Protein AF-A0A258BCR0-F1 (afdb_monomer)

Foldseek 3Di:
DDDPPPPDDPLQAAKAALVQWPDPVVSVVQQVPFDQDQHPPPRDGHRIDGLLVVLVVLVVCCVVWKDWWDDDDPPDDTPADFQLVVQCVVGVHDSVSSVSSLVSVCVVFDDPVCVVVVHDTPSPRRIGMDTDDDPCVVVVVLVVVLVVCCVPHDVPDDVSNVVNVCVVCPCLQVDADPVRHRPDADADCPGPHNDDDDDDDDPDPVSVVVD

Sequence (211 aa):
MKDYFDDVPDLKEKHLCHRCIGDEFYKAKVRKSGKGADCDYCGKHLRCFELSAVAGDVAGVFDEHYYRTRDPDYYGDRPGDDVVYAIADCGGFPDEAASDIQKSLEEYHVDMEMAQMGEECEFDADSYYAQKGVDLRNWEEQWLELRNSLKTRSRFFNSQAVKVLEDMLKDLESLPTHDGRDLIRSAGPETDFPHLYRARTFQSIPALKAA

pLDDT: mean 82.61, std 13.27, range [34.69, 97.44]

Secondary structure (DSSP, 8-state):
---SSSSS--GGG-EEETTT---HHHHHHHHHHPEEEE-TTT--EEEEEEHHHHHHHHHHHHHHHEEEPPPPPTTSPPSSEEHHHHHHHHHT--HHHHHHHHHHHHHHH--HHHHHTT---TT-TT-EEEE-----HHHHHHHHHHHHHHHHS-TT--HHHHHHHHHHTTTGGGPBPTTS-BS----STTSS----------SSHHHHHT-

Radius of gyration: 25.96 Å; Cα contacts (8 Å, |Δi|>4): 259; chains: 1; bounding box: 55×60×72 Å

Structure (mmCIF, N/CA/C/O backbone):
data_AF-A0A258BCR0-F1
#
_entry.id   AF-A0A258BCR0-F1
#
loop_
_atom_site.group_PDB
_atom_site.id
_atom_site.type_symbol
_atom_site.label_atom_id
_atom_site.label_alt_id
_atom_site.label_comp_id
_atom_site.label_asym_id
_atom_site.label_entity_id
_atom_site.label_seq_id
_atom_site.pdbx_PDB_ins_code
_atom_site.Cartn_x
_atom_site.Cartn_y
_atom_site.Cartn_z
_atom_site.occupancy
_atom_site.B_iso_or_equiv
_atom_site.auth_seq_id
_atom_site.auth_comp_id
_atom_site.auth_asym_id
_atom_site.auth_atom_id
_atom_site.pdbx_PDB_model_num
ATOM 1 N N . MET A 1 1 ? -22.726 20.246 27.461 1.00 41.66 1 MET A N 1
ATOM 2 C CA . MET A 1 1 ? -22.487 19.662 26.131 1.00 41.66 1 MET A CA 1
ATOM 3 C C . MET A 1 1 ? -21.967 18.268 26.416 1.00 41.66 1 MET A C 1
ATOM 5 O O . MET A 1 1 ? -20.789 18.102 26.675 1.00 41.66 1 MET A O 1
ATOM 9 N N . LYS A 1 2 ? -22.923 17.374 26.676 1.00 34.69 2 LYS A N 1
ATOM 10 C CA . LYS A 1 2 ? -22.725 16.037 27.237 1.00 34.69 2 LYS A CA 1
ATOM 11 C C . LYS A 1 2 ? -22.406 15.074 26.096 1.00 34.69 2 LYS A C 1
ATOM 13 O O . LYS A 1 2 ? -23.119 15.115 25.098 1.00 34.69 2 LYS A O 1
ATOM 18 N N . ASP A 1 3 ? -21.385 14.255 26.309 1.00 38.22 3 ASP A N 1
ATOM 19 C CA . ASP A 1 3 ? -21.365 12.834 25.952 1.00 38.22 3 ASP A CA 1
ATOM 20 C C . ASP A 1 3 ? -21.709 12.512 24.485 1.00 38.22 3 ASP A C 1
ATOM 22 O O . ASP A 1 3 ? -22.667 11.800 24.212 1.00 38.22 3 ASP A O 1
ATOM 26 N N . TYR A 1 4 ? -20.935 13.053 23.535 1.00 42.50 4 TYR A N 1
ATOM 27 C CA . TYR A 1 4 ? -21.009 12.682 22.106 1.00 42.50 4 TYR A CA 1
ATOM 28 C C . TYR A 1 4 ? -19.787 11.888 21.606 1.00 42.50 4 TYR A C 1
ATOM 30 O O . TYR A 1 4 ? -19.729 11.550 20.429 1.00 42.50 4 TYR A O 1
ATOM 38 N N . PHE A 1 5 ? -18.820 11.589 22.482 1.00 41.25 5 PHE A N 1
ATOM 39 C CA . PHE A 1 5 ? -17.577 10.883 22.130 1.00 41.25 5 PHE A CA 1
ATOM 40 C C . PHE A 1 5 ? -17.451 9.479 22.751 1.00 41.25 5 PHE A C 1
ATOM 42 O O . PHE A 1 5 ? -16.478 8.795 22.465 1.00 41.25 5 PHE A O 1
ATOM 49 N N . ASP A 1 6 ? -18.433 9.024 23.539 1.00 39.50 6 ASP A N 1
ATOM 50 C CA . ASP A 1 6 ? -18.391 7.717 24.230 1.00 39.50 6 ASP A CA 1
ATOM 51 C C . ASP A 1 6 ? -19.020 6.552 23.430 1.00 39.50 6 ASP A C 1
ATOM 53 O O . ASP A 1 6 ? -18.935 5.407 23.864 1.00 39.50 6 ASP A O 1
ATOM 57 N N . ASP A 1 7 ? -19.628 6.807 22.262 1.00 41.81 7 ASP A N 1
ATOM 58 C CA . ASP A 1 7 ? -20.316 5.781 21.447 1.00 41.81 7 ASP A CA 1
ATOM 59 C C . ASP A 1 7 ? -19.548 5.368 20.174 1.00 41.81 7 ASP A C 1
ATOM 61 O O . ASP A 1 7 ? -20.068 4.619 19.342 1.00 41.81 7 ASP A O 1
ATOM 65 N N . VAL A 1 8 ? -18.305 5.829 19.992 1.00 49.25 8 VAL A N 1
ATOM 66 C CA . VAL A 1 8 ? -17.451 5.310 18.917 1.00 49.25 8 VAL A CA 1
ATOM 67 C C . VAL A 1 8 ? -16.757 4.063 19.467 1.00 49.25 8 VAL A C 1
ATOM 69 O O . VAL A 1 8 ? -15.963 4.207 20.396 1.00 49.25 8 VAL A O 1
ATOM 72 N N . PRO A 1 9 ? -17.040 2.843 18.960 1.00 54.03 9 PRO A N 1
ATOM 73 C CA . PRO A 1 9 ? -16.244 1.680 19.337 1.00 54.03 9 PRO A CA 1
ATOM 74 C C . PRO A 1 9 ? -14.780 2.025 19.091 1.00 54.03 9 PRO A C 1
ATOM 76 O O . PRO A 1 9 ? -14.462 2.512 18.002 1.00 54.03 9 PRO A O 1
ATOM 79 N N . ASP A 1 10 ? -13.932 1.816 20.103 1.00 74.25 10 ASP A N 1
ATOM 80 C CA . ASP A 1 10 ? -12.504 2.092 19.995 1.00 74.25 10 ASP A CA 1
ATOM 81 C C . ASP A 1 10 ? -12.007 1.408 18.722 1.00 74.25 10 ASP A C 1
ATOM 83 O O . ASP A 1 10 ? -12.047 0.181 18.597 1.00 74.25 10 ASP A O 1
ATOM 87 N N . LEU A 1 11 ? -11.618 2.207 17.726 1.00 80.88 11 LEU A N 1
ATOM 88 C CA . LEU A 1 11 ? -11.206 1.698 16.420 1.00 80.88 11 LEU A CA 1
ATOM 89 C C . LEU A 1 11 ? -10.041 0.709 16.577 1.00 80.88 11 LEU A C 1
ATOM 91 O O . LEU A 1 11 ? -9.864 -0.174 15.740 1.00 80.88 11 LEU A O 1
ATOM 95 N N . LYS A 1 12 ? -9.304 0.800 17.692 1.00 75.19 12 LYS A N 1
ATOM 96 C CA . LYS A 1 12 ? -8.216 -0.102 18.084 1.00 75.19 12 LYS A CA 1
ATOM 97 C C . LYS A 1 12 ? -8.690 -1.529 18.372 1.00 75.19 12 LYS A C 1
ATOM 99 O O . LYS A 1 12 ? -7.894 -2.452 18.222 1.00 75.19 12 LYS A O 1
ATOM 104 N N . GLU A 1 13 ? -9.959 -1.730 18.729 1.00 86.69 13 GLU A N 1
ATOM 105 C CA . GLU A 1 13 ? -10.547 -3.051 18.994 1.00 86.69 13 GLU A CA 1
ATOM 106 C C . GLU A 1 13 ? -11.201 -3.688 17.760 1.00 86.69 13 GLU A C 1
ATOM 108 O O . GLU A 1 13 ? -11.539 -4.874 17.788 1.00 86.69 13 GLU A O 1
ATOM 113 N N . LYS A 1 14 ? -11.370 -2.937 16.663 1.00 94.12 14 LYS A N 1
ATOM 114 C CA . LYS A 1 14 ? -11.941 -3.476 15.423 1.00 94.12 14 LYS A CA 1
ATOM 115 C C . LYS A 1 14 ? -10.977 -4.443 14.740 1.00 94.12 14 LYS A C 1
ATOM 117 O O . LYS A 1 14 ? -9.758 -4.302 14.801 1.00 94.12 14 LYS A O 1
ATOM 122 N N . HIS A 1 15 ? -11.535 -5.405 14.020 1.00 96.25 15 HIS A N 1
ATOM 123 C CA . HIS A 1 15 ? -10.832 -6.474 13.333 1.00 96.25 15 HIS A CA 1
ATOM 124 C C . HIS A 1 15 ? -11.220 -6.537 11.853 1.00 96.25 15 HIS A C 1
ATOM 126 O O . HIS A 1 15 ? -12.395 -6.605 11.480 1.00 96.25 15 HIS A O 1
ATOM 132 N N . LEU A 1 16 ? -10.207 -6.613 10.987 1.00 96.56 16 LEU A N 1
ATOM 133 C CA . LEU A 1 16 ? -10.367 -6.760 9.542 1.00 96.56 16 LEU A CA 1
ATOM 134 C C . LEU A 1 16 ? -9.866 -8.131 9.080 1.00 96.56 16 LEU A C 1
ATOM 136 O O . LEU A 1 16 ? -8.714 -8.507 9.312 1.00 96.56 16 LEU A O 1
ATOM 140 N N . CYS A 1 17 ? -10.730 -8.894 8.408 1.00 97.44 17 CYS A N 1
ATOM 141 C CA . CYS A 1 17 ? -10.376 -10.224 7.920 1.00 97.44 17 CYS A CA 1
ATOM 142 C C . CYS A 1 17 ? -9.709 -10.218 6.547 1.00 97.44 17 CYS A C 1
ATOM 144 O O . CYS A 1 17 ? -9.974 -9.371 5.695 1.00 97.44 17 CYS A O 1
ATOM 146 N N . HIS A 1 18 ? -8.978 -11.295 6.262 1.00 95.81 18 HIS A N 1
ATOM 147 C CA . HIS A 1 18 ? -8.357 -11.522 4.955 1.00 95.81 18 HIS A CA 1
ATOM 148 C C . HIS A 1 18 ? -9.340 -11.545 3.763 1.00 95.81 18 HIS A C 1
ATOM 150 O O . HIS A 1 18 ? -8.910 -11.532 2.615 1.00 95.81 18 HIS A O 1
ATOM 156 N N . ARG A 1 19 ? -10.653 -11.711 3.980 1.00 95.75 19 ARG A N 1
ATOM 157 C CA . ARG A 1 19 ? -11.642 -11.769 2.887 1.00 95.75 19 ARG A CA 1
ATOM 158 C C . ARG A 1 19 ? -12.115 -10.383 2.457 1.00 95.75 19 ARG A C 1
ATOM 160 O O . ARG A 1 19 ? -12.495 -10.237 1.302 1.00 95.75 19 ARG A O 1
ATOM 167 N N . CYS A 1 20 ? -12.112 -9.420 3.373 1.00 96.38 20 CYS A N 1
ATOM 168 C CA . CYS A 1 20 ? -12.450 -8.033 3.072 1.00 96.38 20 CYS A CA 1
ATOM 169 C C . CYS A 1 20 ? -11.311 -7.304 2.355 1.00 96.38 20 CYS A C 1
ATOM 171 O O . CYS A 1 20 ? -11.547 -6.262 1.776 1.00 96.38 20 CYS A O 1
ATOM 173 N N . ILE A 1 21 ? -10.101 -7.857 2.390 1.00 95.94 21 ILE A N 1
ATOM 174 C CA . ILE A 1 21 ? -8.910 -7.289 1.763 1.00 95.94 21 ILE A CA 1
ATOM 175 C C . ILE A 1 21 ? -8.851 -7.742 0.302 1.00 95.94 21 ILE A C 1
ATOM 177 O O . ILE A 1 21 ? -8.945 -8.942 0.020 1.00 95.94 21 ILE A O 1
ATOM 181 N N . GLY A 1 22 ? -8.698 -6.798 -0.621 1.00 93.94 22 GLY A N 1
ATOM 182 C CA . GLY A 1 22 ? -8.544 -7.054 -2.049 1.00 93.94 22 GLY A CA 1
ATOM 183 C C . GLY A 1 22 ? -7.129 -7.493 -2.406 1.00 93.94 22 GLY A C 1
ATOM 184 O O . GLY A 1 22 ? -6.987 -8.485 -3.123 1.00 93.94 22 GLY A O 1
ATOM 185 N N . ASP A 1 23 ? -6.113 -6.834 -1.840 1.00 93.81 23 ASP A N 1
ATOM 186 C CA . ASP A 1 23 ? -4.704 -7.121 -2.121 1.00 93.81 23 ASP A CA 1
ATOM 187 C C . ASP A 1 23 ? -4.317 -8.562 -1.746 1.00 93.81 23 ASP A C 1
ATOM 189 O O . ASP A 1 23 ? -4.531 -9.026 -0.621 1.00 93.81 23 ASP A O 1
ATOM 193 N N . GLU A 1 24 ? -3.750 -9.299 -2.702 1.00 92.44 24 GLU A N 1
ATOM 194 C CA . GLU A 1 24 ? -3.462 -10.727 -2.541 1.00 92.44 24 GLU A CA 1
ATOM 195 C C . GLU A 1 24 ? -2.280 -10.986 -1.601 1.00 92.44 24 GLU A C 1
ATOM 197 O O . GLU A 1 24 ? -2.308 -11.956 -0.832 1.00 92.44 24 GLU A O 1
ATOM 202 N N . PHE A 1 25 ? -1.268 -10.112 -1.603 1.00 90.75 25 PHE A N 1
ATOM 203 C CA . PHE A 1 25 ? -0.112 -10.246 -0.719 1.00 90.75 25 PHE A CA 1
ATOM 204 C C . PHE A 1 25 ? -0.515 -10.019 0.740 1.00 90.75 25 PHE A C 1
ATOM 206 O O . PHE A 1 25 ? -0.236 -10.844 1.619 1.00 90.75 25 PHE A O 1
ATOM 213 N N . TYR A 1 26 ? -1.254 -8.946 0.997 1.00 93.31 26 TYR A N 1
ATOM 214 C CA . TYR A 1 26 ? -1.744 -8.586 2.313 1.00 93.31 26 TYR A CA 1
ATOM 215 C C . TYR A 1 26 ? -2.763 -9.606 2.818 1.00 93.31 26 TYR A C 1
ATOM 217 O O . TYR A 1 26 ? -2.657 -10.102 3.941 1.00 93.31 26 TYR A O 1
ATOM 225 N N . LYS A 1 27 ? -3.667 -10.070 1.951 1.00 94.31 27 LYS A N 1
ATOM 226 C CA . LYS A 1 27 ? -4.557 -11.205 2.233 1.00 94.31 27 LYS A CA 1
ATOM 227 C C . LYS A 1 27 ? -3.791 -12.458 2.648 1.00 94.31 27 LYS A C 1
ATOM 229 O O . LYS A 1 27 ? -4.194 -13.128 3.605 1.00 94.31 27 LYS A O 1
ATOM 234 N N . ALA A 1 28 ? -2.693 -12.795 1.971 1.00 93.75 28 ALA A N 1
ATOM 235 C CA . ALA A 1 28 ? -1.843 -13.920 2.355 1.00 93.75 28 ALA A CA 1
ATOM 236 C C . ALA A 1 28 ? -1.154 -13.691 3.716 1.00 93.75 28 ALA A C 1
ATOM 238 O O . ALA A 1 28 ? -1.133 -14.610 4.543 1.00 93.75 28 ALA A O 1
ATOM 239 N N . LYS A 1 29 ? -0.673 -12.468 3.991 1.00 93.94 29 LYS A N 1
ATOM 240 C CA . LYS A 1 29 ? -0.107 -12.063 5.293 1.00 93.94 29 LYS A CA 1
ATOM 241 C C . LYS A 1 29 ? -1.122 -12.265 6.424 1.00 93.94 29 LYS A C 1
ATOM 243 O O . LYS A 1 29 ? -0.810 -12.955 7.397 1.00 93.94 29 LYS A O 1
ATOM 248 N N . VAL A 1 30 ? -2.354 -11.770 6.266 1.00 94.94 30 VAL A N 1
ATOM 249 C CA . VAL A 1 30 ? -3.427 -11.933 7.267 1.00 94.94 30 VAL A CA 1
ATOM 250 C C . VAL A 1 30 ? -3.813 -13.404 7.438 1.00 94.94 30 VAL A C 1
ATOM 252 O O . VAL A 1 30 ? -3.991 -13.870 8.560 1.00 94.94 30 VAL A O 1
ATOM 255 N N . ARG A 1 31 ? -3.888 -14.192 6.357 1.00 94.31 31 ARG A N 1
ATOM 256 C CA . ARG A 1 31 ? -4.161 -15.640 6.460 1.00 94.31 31 ARG A CA 1
ATOM 257 C C . ARG A 1 31 ? -3.105 -16.385 7.272 1.00 94.31 31 ARG A C 1
ATOM 259 O O . ARG A 1 31 ? -3.457 -17.285 8.033 1.00 94.31 31 ARG A O 1
ATOM 266 N N . LYS A 1 32 ? -1.830 -16.038 7.082 1.00 94.44 32 LYS A N 1
ATOM 267 C CA . LYS A 1 32 ? -0.694 -16.720 7.711 1.00 94.44 32 LYS A CA 1
ATOM 268 C C . LYS A 1 32 ? -0.512 -16.321 9.174 1.00 94.44 32 LYS A C 1
ATOM 270 O O . LYS A 1 32 ? -0.301 -17.195 10.010 1.00 94.44 32 LYS A O 1
ATOM 275 N N . SER A 1 33 ? -0.590 -15.025 9.469 1.00 93.81 33 SER A N 1
ATOM 276 C CA . SER A 1 33 ? -0.195 -14.467 10.769 1.00 93.81 33 SER A CA 1
ATOM 277 C C . SER A 1 33 ? -1.362 -13.906 11.587 1.00 93.81 33 SER A C 1
ATOM 279 O O . SER A 1 33 ? -1.172 -13.558 12.749 1.00 93.81 33 SER A O 1
ATOM 281 N N . GLY A 1 34 ? -2.562 -13.809 11.008 1.00 93.31 34 GLY A N 1
ATOM 282 C CA . GLY A 1 34 ? -3.751 -13.281 11.677 1.00 93.31 34 GLY A CA 1
ATOM 283 C C . GLY A 1 34 ? -4.240 -14.154 12.826 1.00 93.31 34 GLY A C 1
ATOM 284 O O . GLY A 1 34 ? -4.034 -15.374 12.855 1.00 93.31 34 GLY A O 1
ATOM 285 N N . LYS A 1 35 ? -4.945 -13.539 13.772 1.00 95.00 35 LYS A N 1
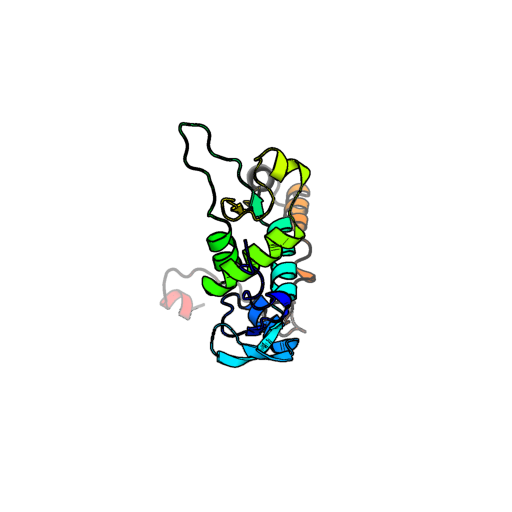ATOM 286 C CA . LYS A 1 35 ? -5.629 -14.244 14.866 1.00 95.00 35 LYS A CA 1
ATOM 287 C C . LYS A 1 35 ? -7.057 -14.588 14.430 1.00 95.00 35 LYS A C 1
ATOM 289 O O . LYS A 1 35 ? -7.599 -13.949 13.535 1.00 95.00 35 LYS A O 1
ATOM 294 N N . GLY A 1 36 ? -7.637 -15.644 14.997 1.00 96.00 36 GLY A N 1
ATOM 295 C CA . GLY A 1 36 ? -9.053 -15.952 14.775 1.00 96.00 36 GLY A CA 1
ATOM 296 C C . GLY A 1 36 ? -9.916 -14.958 15.546 1.00 96.00 36 GLY A C 1
ATOM 297 O O . GLY A 1 36 ? -9.787 -14.900 16.767 1.00 96.00 36 GLY A O 1
ATOM 298 N N . ALA A 1 37 ? -10.731 -14.176 14.844 1.00 95.56 37 ALA A N 1
ATOM 299 C CA . ALA A 1 37 ? -11.627 -13.185 15.430 1.00 95.56 37 ALA A CA 1
ATOM 300 C C . ALA A 1 37 ? -12.846 -12.966 14.525 1.00 95.56 37 ALA A C 1
ATOM 302 O O . ALA A 1 37 ? -12.840 -13.346 13.348 1.00 95.56 37 ALA A O 1
ATOM 303 N N . ASP A 1 38 ? -13.883 -12.341 15.074 1.00 96.31 38 ASP A N 1
ATOM 304 C CA . ASP A 1 38 ? -15.022 -11.877 14.289 1.00 96.31 38 ASP A CA 1
ATOM 305 C C . ASP A 1 38 ? -14.638 -10.593 13.554 1.00 96.31 38 ASP A C 1
ATOM 307 O O . ASP A 1 38 ? -14.089 -9.668 14.136 1.00 96.31 38 ASP A O 1
ATOM 311 N N . CYS A 1 39 ? -14.859 -10.567 12.242 1.00 96.81 39 CYS A N 1
ATOM 312 C CA . CYS A 1 39 ? -14.592 -9.393 11.421 1.00 96.81 39 CYS A CA 1
ATOM 313 C C . CYS A 1 39 ? -15.723 -8.375 11.564 1.00 96.81 39 CYS A C 1
ATOM 315 O O . CYS A 1 39 ? -16.848 -8.681 11.164 1.00 96.81 39 CYS A O 1
ATOM 317 N N . ASP A 1 40 ? -15.410 -7.150 11.973 1.00 96.38 40 ASP A N 1
ATOM 318 C CA . ASP A 1 40 ? -16.410 -6.090 12.172 1.00 96.38 40 ASP A CA 1
ATOM 319 C C . ASP A 1 40 ? -17.098 -5.648 10.871 1.00 96.38 40 ASP A C 1
ATOM 321 O O . ASP A 1 40 ? -18.247 -5.228 10.884 1.00 96.38 40 ASP A O 1
ATOM 325 N N . TYR A 1 41 ? -16.441 -5.836 9.723 1.00 95.50 41 TYR A N 1
ATOM 326 C CA . TYR A 1 41 ? -16.951 -5.384 8.419 1.00 95.50 41 TYR A CA 1
ATOM 327 C C . TYR A 1 41 ? -17.772 -6.423 7.645 1.00 95.50 41 TYR A C 1
ATOM 329 O O . TYR A 1 41 ? -18.590 -6.076 6.802 1.00 95.50 41 TYR A O 1
ATOM 337 N N . CYS A 1 42 ? -17.548 -7.724 7.867 1.00 95.75 42 CYS A N 1
ATOM 338 C CA . CYS A 1 42 ? -18.310 -8.771 7.164 1.00 95.75 42 CYS A CA 1
ATOM 339 C C . CYS A 1 42 ? -19.031 -9.755 8.086 1.00 95.75 42 CYS A C 1
ATOM 341 O O . CYS A 1 42 ? -19.692 -10.671 7.587 1.00 95.75 42 CYS A O 1
ATOM 343 N N . GLY A 1 43 ? -18.873 -9.601 9.404 1.00 94.38 43 GLY A N 1
ATOM 344 C CA . GLY A 1 43 ? -19.514 -10.412 10.439 1.00 94.38 43 GLY A CA 1
ATOM 345 C C . GLY A 1 43 ? -19.064 -11.873 10.491 1.00 94.38 43 GLY A C 1
ATOM 346 O O . GLY A 1 43 ? -19.750 -12.703 11.079 1.00 94.38 43 GLY A O 1
ATOM 347 N N . LYS A 1 44 ? -17.960 -12.240 9.828 1.00 95.75 44 LYS A N 1
ATOM 348 C CA . LYS A 1 44 ? -17.482 -13.632 9.759 1.00 95.75 44 LYS A CA 1
ATOM 349 C C . LYS A 1 44 ? -16.308 -13.861 10.696 1.00 95.75 44 LYS A C 1
ATOM 351 O O . LYS A 1 44 ? -15.377 -13.061 10.709 1.00 95.75 44 LYS A O 1
ATOM 356 N N . HIS A 1 45 ? -16.306 -15.020 11.352 1.00 96.00 45 HIS A N 1
ATOM 357 C CA . HIS A 1 45 ? -15.175 -15.498 12.139 1.00 96.00 45 HIS A CA 1
ATOM 358 C C . HIS A 1 45 ? -14.069 -16.043 11.226 1.00 96.00 45 HIS A C 1
ATOM 360 O O . HIS A 1 45 ? -14.206 -17.121 10.638 1.00 96.00 45 HIS A O 1
ATOM 366 N N . LEU A 1 46 ? -12.987 -15.286 11.057 1.00 96.25 46 LEU A N 1
ATOM 367 C CA . LEU A 1 46 ? -11.899 -15.582 10.120 1.00 96.25 46 LEU A CA 1
ATOM 368 C C . LEU A 1 46 ? -10.543 -15.183 10.718 1.00 96.25 46 LEU A C 1
ATOM 370 O O . LEU A 1 46 ? -10.447 -14.731 11.855 1.00 96.25 46 LEU A O 1
ATOM 374 N N . ARG A 1 47 ? -9.465 -15.379 9.947 1.00 97.12 47 ARG A N 1
ATOM 375 C CA . ARG A 1 47 ? -8.164 -14.783 10.273 1.00 97.12 47 ARG A CA 1
ATOM 376 C C . ARG A 1 47 ? -8.239 -13.278 10.034 1.00 97.12 47 ARG A C 1
ATOM 378 O O . ARG A 1 47 ? -8.486 -12.859 8.897 1.00 97.12 47 ARG A O 1
ATOM 385 N N . CYS A 1 48 ? -8.013 -12.520 11.098 1.00 96.94 48 CYS A N 1
ATOM 386 C CA . CYS A 1 48 ? -8.093 -11.070 11.129 1.00 96.94 48 CYS A CA 1
ATOM 387 C C . CYS A 1 48 ? -6.826 -10.457 11.726 1.00 96.94 48 CYS A C 1
ATOM 389 O O . CYS A 1 48 ? -6.101 -11.100 12.497 1.00 96.94 48 CYS A O 1
ATOM 391 N N . PHE A 1 49 ? -6.601 -9.197 11.380 1.00 96.50 49 PHE A N 1
ATOM 392 C CA . PHE A 1 49 ? -5.742 -8.290 12.130 1.00 96.50 49 PHE A CA 1
ATOM 393 C C . PHE A 1 49 ? -6.586 -7.237 12.838 1.00 96.50 49 PHE A C 1
ATOM 395 O O . PHE A 1 49 ? -7.696 -6.934 12.400 1.00 96.50 49 PHE A O 1
ATOM 402 N N . GLU A 1 50 ? -6.041 -6.718 13.934 1.00 94.69 50 GLU A N 1
ATOM 403 C CA . GLU A 1 50 ? -6.534 -5.515 14.605 1.00 94.69 50 GLU A CA 1
ATOM 404 C C . GLU A 1 50 ? -6.414 -4.334 13.629 1.00 94.69 50 GLU A C 1
ATOM 406 O O . GLU A 1 50 ? -5.432 -4.234 12.886 1.00 94.69 50 GLU A O 1
ATOM 411 N N . LEU A 1 51 ? -7.414 -3.457 13.598 1.00 94.12 51 LEU A N 1
ATOM 412 C CA . LEU A 1 51 ? -7.491 -2.372 12.623 1.00 94.12 51 LEU A CA 1
ATOM 413 C C . LEU A 1 51 ? -6.329 -1.389 12.775 1.00 94.12 51 LEU A C 1
ATOM 415 O O . LEU A 1 51 ? -5.804 -0.916 11.776 1.00 94.12 51 LEU A O 1
ATOM 419 N N . SER A 1 52 ? -5.871 -1.155 14.004 1.00 91.00 52 SER A N 1
ATOM 420 C CA . SER A 1 52 ? -4.684 -0.345 14.305 1.00 91.00 52 SER A CA 1
ATOM 421 C C . SER A 1 52 ? -3.411 -0.897 13.651 1.00 91.00 52 SER A C 1
ATOM 423 O O . SER A 1 52 ? -2.589 -0.138 13.143 1.00 91.00 52 SER A O 1
ATOM 425 N N . ALA A 1 53 ? -3.256 -2.224 13.599 1.00 92.44 53 ALA A N 1
ATOM 426 C CA . ALA A 1 53 ? -2.139 -2.862 12.908 1.00 92.44 53 ALA A CA 1
ATOM 427 C C . ALA A 1 53 ? -2.260 -2.714 11.384 1.00 92.44 53 ALA A C 1
ATOM 429 O O . ALA A 1 53 ? -1.255 -2.503 10.708 1.00 92.44 53 ALA A O 1
ATOM 430 N N . VAL A 1 54 ? -3.486 -2.785 10.849 1.00 95.06 54 VAL A N 1
ATOM 431 C CA . VAL A 1 54 ? -3.747 -2.507 9.429 1.00 95.06 54 VAL A CA 1
ATOM 432 C C . VAL A 1 54 ? -3.432 -1.052 9.096 1.00 95.06 54 VAL A C 1
ATOM 434 O O . VAL A 1 54 ? -2.746 -0.802 8.113 1.00 95.06 54 VAL A O 1
ATOM 437 N N . ALA A 1 55 ? -3.861 -0.107 9.933 1.00 94.12 55 ALA A N 1
ATOM 438 C CA . ALA A 1 55 ? -3.546 1.307 9.783 1.00 94.12 55 ALA A CA 1
ATOM 439 C C . ALA A 1 55 ? -2.029 1.538 9.775 1.00 94.12 55 ALA A C 1
ATOM 441 O O . ALA A 1 55 ? -1.521 2.175 8.862 1.00 94.12 55 ALA A O 1
ATOM 442 N N . GLY A 1 56 ? -1.283 0.933 10.704 1.00 92.88 56 GLY A N 1
ATOM 443 C CA . GLY A 1 56 ? 0.181 1.014 10.706 1.00 92.88 56 GLY A CA 1
ATOM 444 C C . GLY A 1 56 ? 0.836 0.461 9.431 1.00 92.88 56 GLY A C 1
ATOM 445 O O . GLY A 1 56 ? 1.772 1.066 8.911 1.00 92.88 56 GLY A O 1
ATOM 446 N N . ASP A 1 57 ? 0.333 -0.655 8.892 1.00 94.44 57 ASP A N 1
ATOM 447 C CA . ASP A 1 57 ? 0.804 -1.192 7.608 1.00 94.44 57 ASP A CA 1
ATOM 448 C C . ASP A 1 57 ? 0.483 -0.228 6.442 1.00 94.44 57 ASP A C 1
ATOM 450 O O . ASP A 1 57 ? 1.335 -0.000 5.583 1.00 94.44 57 ASP A O 1
ATOM 454 N N . VAL A 1 58 ? -0.716 0.370 6.424 1.00 95.44 58 VAL A N 1
ATOM 455 C CA . VAL A 1 58 ? -1.136 1.364 5.416 1.00 95.44 58 VAL A CA 1
ATOM 456 C C . VAL A 1 58 ? -0.283 2.629 5.495 1.00 95.44 58 VAL A C 1
ATOM 458 O O . VAL A 1 58 ? 0.167 3.104 4.456 1.00 95.44 58 VAL A O 1
ATOM 461 N N . ALA A 1 59 ? 0.012 3.136 6.695 1.00 94.00 59 ALA A N 1
ATOM 462 C CA . ALA A 1 59 ? 0.892 4.289 6.885 1.00 94.00 59 ALA A CA 1
ATOM 463 C C . ALA A 1 59 ? 2.263 4.068 6.233 1.00 94.00 59 ALA A C 1
ATOM 465 O O . ALA A 1 59 ? 2.756 4.944 5.527 1.00 94.00 59 ALA A O 1
ATOM 466 N N . GLY A 1 60 ? 2.847 2.875 6.404 1.00 92.38 60 GLY A N 1
ATOM 467 C CA . GLY A 1 60 ? 4.117 2.519 5.767 1.00 92.38 60 GLY A CA 1
ATOM 468 C C . GLY A 1 60 ? 4.038 2.517 4.237 1.00 92.38 60 GLY A C 1
ATOM 469 O O . GLY A 1 60 ? 4.931 3.034 3.570 1.00 92.38 60 GLY A O 1
ATOM 470 N N . VAL A 1 61 ? 2.944 1.998 3.671 1.00 93.81 61 VAL A N 1
ATOM 471 C CA . VAL A 1 61 ? 2.716 2.032 2.216 1.00 93.81 61 VAL A CA 1
ATOM 472 C C . VAL A 1 61 ? 2.548 3.468 1.714 1.00 93.81 61 VAL A C 1
ATOM 474 O O . VAL A 1 61 ? 3.070 3.810 0.653 1.00 93.81 61 VAL A O 1
ATOM 477 N N . PHE A 1 62 ? 1.850 4.318 2.466 1.00 94.12 62 PHE A N 1
ATOM 478 C CA . PHE A 1 62 ? 1.660 5.725 2.120 1.00 94.12 62 PHE A CA 1
ATOM 479 C C . PHE A 1 62 ? 2.972 6.511 2.169 1.00 94.12 62 PHE A C 1
ATOM 481 O O . PHE A 1 62 ? 3.267 7.240 1.222 1.00 94.12 62 PHE A O 1
ATOM 488 N N . ASP A 1 63 ? 3.792 6.305 3.200 1.00 91.38 63 ASP A N 1
ATOM 489 C CA . ASP A 1 63 ? 5.116 6.924 3.308 1.00 91.38 63 ASP A CA 1
ATOM 490 C C . ASP A 1 63 ? 6.017 6.540 2.126 1.00 91.38 63 ASP A C 1
ATOM 492 O O . ASP A 1 63 ? 6.668 7.394 1.522 1.00 91.38 63 ASP A O 1
ATOM 496 N N . GLU A 1 64 ? 6.001 5.273 1.705 1.00 89.69 64 GLU A N 1
ATOM 497 C CA . GLU A 1 64 ? 6.856 4.805 0.612 1.00 89.69 64 GLU A CA 1
ATOM 498 C C . GLU A 1 64 ? 6.326 5.215 -0.771 1.00 89.69 64 GLU A C 1
ATOM 500 O O . GLU A 1 64 ? 7.084 5.737 -1.597 1.00 89.69 64 GLU A O 1
ATOM 505 N N . HIS A 1 65 ? 5.024 5.047 -1.016 1.00 90.69 65 HIS A N 1
ATOM 506 C CA . HIS A 1 65 ? 4.440 5.052 -2.361 1.00 90.69 65 HIS A CA 1
ATOM 507 C C . HIS A 1 65 ? 3.459 6.182 -2.649 1.00 90.69 65 HIS A C 1
ATOM 509 O O . HIS A 1 65 ? 3.063 6.330 -3.802 1.00 90.69 65 HIS A O 1
ATOM 515 N N . TYR A 1 66 ? 3.089 7.001 -1.670 1.00 92.56 66 TYR A N 1
ATOM 516 C CA . TYR A 1 66 ? 2.168 8.116 -1.869 1.00 92.56 66 TYR A CA 1
ATOM 517 C C . TYR A 1 66 ? 2.801 9.436 -1.437 1.00 92.56 66 TYR A C 1
ATOM 519 O O . TYR A 1 66 ? 3.834 9.488 -0.768 1.00 92.56 66 TYR A O 1
ATOM 527 N N . TYR A 1 67 ? 2.207 10.531 -1.892 1.00 90.31 67 TYR A N 1
ATOM 528 C CA . TYR A 1 67 ? 2.477 11.861 -1.370 1.00 90.31 67 TYR A CA 1
ATOM 529 C C . TYR A 1 67 ? 1.164 12.628 -1.258 1.00 90.31 67 TYR A C 1
ATOM 531 O O . TYR A 1 67 ? 0.293 12.525 -2.127 1.00 90.31 67 TYR A O 1
ATOM 539 N N . ARG A 1 68 ? 1.033 13.409 -0.184 1.00 91.00 68 ARG A N 1
ATOM 540 C CA . ARG A 1 68 ? -0.104 14.307 -0.006 1.00 91.00 68 ARG A CA 1
ATOM 541 C C . ARG A 1 68 ? -0.017 15.426 -1.035 1.00 91.00 68 ARG A C 1
ATOM 543 O O . ARG A 1 68 ? 1.021 16.085 -1.160 1.00 91.00 68 ARG A O 1
ATOM 550 N N . THR A 1 69 ? -1.085 15.638 -1.791 1.00 87.44 69 THR A N 1
ATOM 551 C CA . THR A 1 69 ? -1.144 16.738 -2.752 1.00 87.44 69 THR A CA 1
ATOM 552 C C . THR A 1 69 ? -1.542 18.014 -2.035 1.00 87.44 69 THR A C 1
ATOM 554 O O . THR A 1 69 ? -2.254 17.982 -1.038 1.00 87.44 69 THR A O 1
ATOM 557 N N . ARG A 1 70 ? -1.035 19.156 -2.495 1.00 79.88 70 ARG A N 1
ATOM 558 C CA . ARG A 1 70 ? -1.435 20.448 -1.938 1.00 79.88 70 ARG A CA 1
ATOM 559 C C . ARG A 1 70 ? -2.836 20.791 -2.426 1.00 79.88 70 ARG A C 1
ATOM 561 O O . ARG A 1 70 ? -3.184 20.430 -3.552 1.00 79.88 70 ARG A O 1
ATOM 568 N N . ASP A 1 71 ? -3.574 21.535 -1.612 1.00 68.88 71 ASP A N 1
ATOM 569 C CA . ASP A 1 71 ? -4.821 22.154 -2.034 1.00 68.88 71 ASP A CA 1
ATOM 570 C C . ASP A 1 71 ? -4.678 22.863 -3.389 1.00 68.88 71 ASP A C 1
ATOM 572 O O . ASP A 1 71 ? -3.647 23.501 -3.654 1.00 68.88 71 ASP A O 1
ATOM 576 N N . PRO A 1 72 ? -5.683 22.728 -4.269 1.00 63.84 72 PRO A N 1
ATOM 577 C CA . PRO A 1 72 ? -5.617 23.297 -5.592 1.00 63.84 72 PRO A CA 1
ATOM 578 C C . PRO A 1 72 ? -5.587 24.817 -5.482 1.00 63.84 72 PRO A C 1
ATOM 580 O O . PRO A 1 72 ? -6.345 25.434 -4.731 1.00 63.84 72 PRO A O 1
ATOM 583 N N . ASP A 1 73 ? -4.744 25.445 -6.297 1.00 60.34 73 ASP A N 1
ATOM 584 C CA . ASP A 1 73 ? -4.898 26.869 -6.560 1.00 60.34 73 ASP A CA 1
ATOM 585 C C . ASP A 1 73 ? -6.296 27.118 -7.165 1.00 60.34 73 ASP A C 1
ATOM 587 O O . ASP A 1 73 ? -6.880 26.227 -7.782 1.00 60.34 73 ASP A O 1
ATOM 591 N N . TYR A 1 74 ? -6.807 28.349 -7.043 1.00 57.94 74 TYR A N 1
ATOM 592 C CA . TYR A 1 74 ? -8.177 28.808 -7.376 1.00 57.94 74 TYR A CA 1
ATOM 593 C C . TYR A 1 74 ? -8.757 28.410 -8.764 1.00 57.94 74 TYR A C 1
ATOM 595 O O . TYR A 1 74 ? -9.897 28.756 -9.069 1.00 57.94 74 TYR A O 1
ATOM 603 N N . TYR A 1 75 ? -7.986 27.742 -9.626 1.00 56.72 75 TYR A N 1
ATOM 604 C CA . TYR A 1 75 ? -8.308 27.393 -11.011 1.00 56.72 75 TYR A CA 1
ATOM 605 C C . TYR A 1 75 ? -7.971 25.939 -11.412 1.00 56.72 75 TYR A C 1
ATOM 607 O O . TYR A 1 75 ? -8.011 25.643 -12.608 1.00 56.72 75 TYR A O 1
ATOM 615 N N . GLY A 1 76 ? -7.604 25.046 -10.484 1.00 63.22 76 GLY A N 1
ATOM 616 C CA . GLY A 1 76 ? -7.140 23.688 -10.816 1.00 63.22 76 GLY A CA 1
ATOM 617 C C . GLY A 1 76 ? -7.916 22.555 -10.145 1.00 63.22 76 GLY A C 1
ATOM 618 O O . GLY A 1 76 ? -8.456 22.729 -9.058 1.00 63.22 76 GLY A O 1
ATOM 619 N N . ASP A 1 77 ? -7.916 21.380 -10.780 1.00 70.56 77 ASP A N 1
ATOM 620 C CA . ASP A 1 77 ? -8.276 20.122 -10.120 1.00 70.56 77 ASP A CA 1
ATOM 621 C C . ASP A 1 77 ? -7.119 19.689 -9.207 1.00 70.56 77 ASP A C 1
ATOM 623 O O . ASP A 1 77 ? -5.953 19.700 -9.625 1.00 70.56 77 ASP A O 1
ATOM 627 N N . ARG A 1 78 ? -7.429 19.316 -7.959 1.00 81.94 78 ARG A N 1
ATOM 628 C CA . ARG A 1 78 ? -6.448 18.743 -7.029 1.00 81.94 78 ARG A CA 1
ATOM 629 C C . ARG A 1 78 ? -6.058 17.355 -7.554 1.00 81.94 78 ARG A C 1
ATOM 631 O O . ARG A 1 78 ? -6.944 16.526 -7.737 1.00 81.94 78 ARG A O 1
ATOM 638 N N . PRO A 1 79 ? -4.775 17.085 -7.852 1.00 83.06 79 PRO A N 1
ATOM 639 C CA . PRO A 1 79 ? -4.363 15.759 -8.289 1.00 83.06 79 PRO A CA 1
ATOM 640 C C . PRO A 1 79 ? -4.474 14.748 -7.144 1.00 83.06 79 PRO A C 1
ATOM 642 O O . PRO A 1 79 ? -4.303 15.104 -5.975 1.00 83.06 79 PRO A O 1
ATOM 645 N N . GLY A 1 80 ? -4.667 13.481 -7.506 1.00 88.12 80 GLY A N 1
ATOM 646 C CA . GLY A 1 80 ? -4.850 12.390 -6.555 1.00 88.12 80 GLY A CA 1
ATOM 647 C C . GLY A 1 80 ? -6.316 12.141 -6.221 1.00 88.12 80 GLY A C 1
ATOM 648 O O . GLY A 1 80 ? -7.209 12.777 -6.778 1.00 88.12 80 GLY A O 1
ATOM 649 N N . ASP A 1 81 ? -6.519 11.210 -5.305 1.00 92.19 81 ASP A N 1
ATOM 650 C CA . ASP A 1 81 ? -7.826 10.833 -4.783 1.00 92.19 81 ASP A CA 1
ATOM 651 C C . ASP A 1 81 ? -7.929 11.298 -3.332 1.00 92.19 81 ASP A C 1
ATOM 653 O O . ASP A 1 81 ? -6.905 11.515 -2.670 1.00 92.19 81 ASP A O 1
ATOM 657 N N . ASP A 1 82 ? -9.149 11.466 -2.827 1.00 93.50 82 ASP A N 1
ATOM 658 C CA . ASP A 1 82 ? -9.321 11.722 -1.402 1.00 93.50 82 ASP A CA 1
ATOM 659 C C . ASP A 1 82 ? -8.756 10.551 -0.585 1.00 93.50 82 ASP A C 1
ATOM 661 O O . ASP A 1 82 ? -8.669 9.405 -1.044 1.00 93.50 82 ASP A O 1
ATOM 665 N N . VAL A 1 83 ? -8.339 10.849 0.641 1.00 94.88 83 VAL A N 1
ATOM 666 C CA . VAL A 1 83 ? -7.608 9.909 1.490 1.00 94.88 83 VAL A CA 1
ATOM 667 C C . VAL A 1 83 ? -8.354 8.591 1.716 1.00 94.88 83 VAL A C 1
ATOM 669 O O . VAL A 1 83 ? -7.718 7.537 1.762 1.00 94.88 83 VAL A O 1
ATOM 672 N N . VAL A 1 84 ? -9.689 8.604 1.806 1.00 96.56 84 VAL A N 1
ATOM 673 C CA . VAL A 1 84 ? -10.472 7.384 2.043 1.00 96.56 84 VAL A CA 1
ATOM 674 C C . VAL A 1 84 ? -10.449 6.500 0.804 1.00 96.56 84 VAL A C 1
ATOM 676 O O . VAL A 1 84 ? -10.199 5.299 0.927 1.00 96.56 84 VAL A O 1
ATOM 679 N N . TYR A 1 85 ? -10.644 7.075 -0.384 1.00 95.50 85 TYR A N 1
ATOM 680 C CA . TYR A 1 85 ? -10.540 6.322 -1.635 1.00 95.50 85 TYR A CA 1
ATOM 681 C C . TYR A 1 85 ? -9.113 5.830 -1.889 1.00 95.50 85 TYR A C 1
ATOM 683 O O . TYR A 1 85 ? -8.937 4.667 -2.254 1.00 95.50 85 TYR A O 1
ATOM 691 N N . ALA A 1 86 ? -8.094 6.649 -1.618 1.00 95.56 86 ALA A N 1
ATOM 692 C CA . ALA A 1 86 ? -6.697 6.236 -1.739 1.00 95.56 86 ALA A CA 1
ATOM 693 C C . ALA A 1 86 ? -6.372 5.044 -0.817 1.00 95.56 86 ALA A C 1
ATOM 695 O O . ALA A 1 86 ? -5.710 4.090 -1.233 1.00 95.56 86 ALA A O 1
ATOM 696 N N . ILE A 1 87 ? -6.868 5.051 0.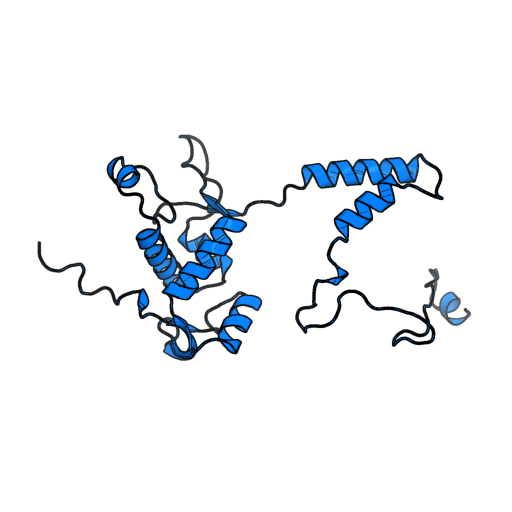428 1.00 96.62 87 ILE A N 1
ATOM 697 C CA . ILE A 1 87 ? -6.705 3.932 1.370 1.00 96.62 87 ILE A CA 1
ATOM 698 C C . ILE A 1 87 ? -7.476 2.700 0.886 1.00 96.62 87 ILE A C 1
ATOM 700 O O . ILE A 1 87 ? -6.940 1.588 0.928 1.00 96.62 87 ILE A O 1
ATOM 704 N N . ALA A 1 88 ? -8.716 2.879 0.423 1.00 96.44 88 ALA A N 1
ATOM 705 C CA . ALA A 1 88 ? -9.543 1.790 -0.084 1.00 96.44 88 ALA A CA 1
ATOM 706 C C . ALA A 1 88 ? -8.869 1.085 -1.267 1.00 96.44 88 ALA A C 1
ATOM 708 O O . ALA A 1 88 ? -8.760 -0.142 -1.247 1.00 96.44 88 ALA A O 1
ATOM 709 N N . ASP A 1 89 ? -8.360 1.838 -2.245 1.00 94.56 89 ASP A N 1
ATOM 710 C CA . ASP A 1 89 ? -7.682 1.292 -3.425 1.00 94.56 89 ASP A CA 1
ATOM 711 C C . ASP A 1 89 ? -6.355 0.612 -3.057 1.00 94.56 89 ASP A C 1
ATOM 713 O O . ASP A 1 89 ? -6.080 -0.504 -3.500 1.00 94.56 89 ASP A O 1
ATOM 717 N N . CYS A 1 90 ? -5.586 1.212 -2.141 1.00 93.50 90 CYS A N 1
ATOM 718 C CA . CYS A 1 90 ? -4.293 0.695 -1.689 1.00 93.50 90 CYS A CA 1
ATOM 719 C C . CYS A 1 90 ? -4.341 -0.771 -1.219 1.00 93.50 90 CYS A C 1
ATOM 721 O O . CYS A 1 90 ? -3.418 -1.537 -1.498 1.00 93.50 90 CYS A O 1
ATOM 723 N N . GLY A 1 91 ? -5.377 -1.166 -0.474 1.00 91.56 91 GLY A N 1
ATOM 724 C CA . GLY A 1 91 ? -5.526 -2.537 0.037 1.00 91.56 91 GLY A CA 1
ATOM 725 C C . GLY A 1 91 ? -6.708 -3.312 -0.543 1.00 91.56 91 GLY A C 1
ATOM 726 O O . GLY A 1 91 ? -6.925 -4.473 -0.175 1.00 91.56 91 GLY A O 1
ATOM 727 N N . GLY A 1 92 ? -7.498 -2.684 -1.415 1.00 95.25 92 GLY A N 1
ATOM 728 C CA . GLY A 1 92 ? -8.824 -3.155 -1.808 1.00 95.25 92 GLY A CA 1
ATOM 729 C C . GLY A 1 92 ? -9.735 -3.370 -0.597 1.00 95.25 92 GLY A C 1
ATOM 730 O O . GLY A 1 92 ? -10.309 -4.450 -0.450 1.00 95.25 92 GLY A O 1
ATOM 731 N N . PHE A 1 93 ? -9.786 -2.402 0.318 1.00 96.12 93 PHE A N 1
ATOM 732 C CA . PHE A 1 93 ? -10.607 -2.473 1.528 1.00 96.12 93 PHE A CA 1
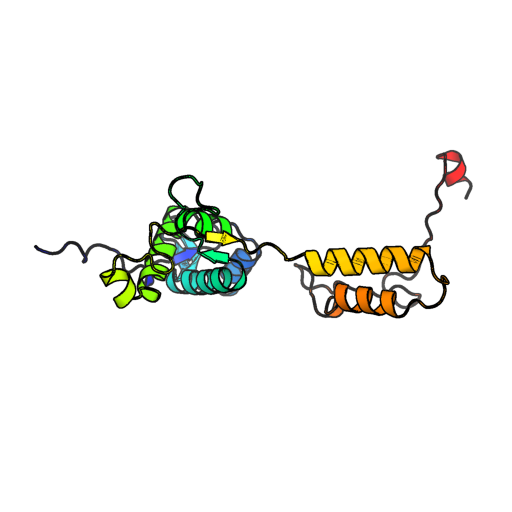ATOM 733 C C . PHE A 1 93 ? -12.054 -2.033 1.251 1.00 96.12 93 PHE A C 1
ATOM 735 O O . PHE A 1 93 ? -12.291 -1.266 0.322 1.00 96.12 93 PHE A O 1
ATOM 742 N N . PRO A 1 94 ? -13.040 -2.468 2.058 1.00 96.12 94 PRO A N 1
ATOM 743 C CA . PRO A 1 94 ? -14.374 -1.874 2.030 1.00 96.12 94 PRO A CA 1
ATOM 744 C C . PRO A 1 94 ? -14.319 -0.406 2.468 1.00 96.12 94 PRO A C 1
ATOM 746 O O . PRO A 1 94 ? -1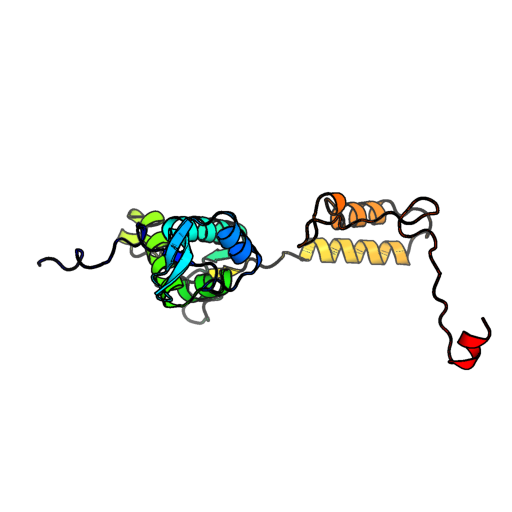3.582 -0.092 3.402 1.00 96.12 94 PRO A O 1
ATOM 749 N N . ASP A 1 95 ? -15.155 0.453 1.882 1.00 94.44 95 ASP A N 1
ATOM 750 C CA . ASP A 1 95 ? -15.201 1.897 2.175 1.00 94.44 95 ASP A CA 1
ATOM 751 C C . ASP A 1 95 ? -15.334 2.199 3.678 1.00 94.44 95 ASP A C 1
ATOM 753 O O . ASP A 1 95 ? -14.645 3.065 4.213 1.00 94.44 95 ASP A O 1
ATOM 757 N N . GLU A 1 96 ? -16.168 1.431 4.390 1.00 94.94 96 GLU A N 1
ATOM 758 C CA . GLU A 1 96 ? -16.330 1.549 5.847 1.00 94.94 96 GLU A CA 1
ATOM 759 C C . GLU A 1 96 ? -15.011 1.295 6.594 1.00 94.94 96 GLU A C 1
ATOM 761 O O . GLU A 1 96 ? -14.660 2.037 7.509 1.00 94.94 96 GLU A O 1
ATOM 766 N N . ALA A 1 97 ? -14.246 0.282 6.174 1.00 95.50 97 ALA A N 1
ATOM 767 C CA . ALA A 1 97 ? -12.948 -0.022 6.767 1.00 95.50 97 ALA A CA 1
ATOM 768 C C . ALA A 1 97 ? -11.900 1.025 6.402 1.00 95.50 97 ALA A C 1
ATOM 770 O O . ALA A 1 97 ? -11.093 1.382 7.252 1.00 95.50 97 ALA A O 1
ATOM 771 N N . ALA A 1 98 ? -11.914 1.530 5.168 1.00 96.44 98 ALA A N 1
ATOM 772 C CA . ALA A 1 98 ? -11.007 2.585 4.737 1.00 96.44 98 ALA A CA 1
ATOM 773 C C . ALA A 1 98 ? -11.231 3.882 5.532 1.00 96.44 98 ALA A C 1
ATOM 775 O O . ALA A 1 98 ? -10.264 4.485 5.989 1.00 96.44 98 ALA A O 1
ATOM 776 N N . SER A 1 99 ? -12.490 4.261 5.779 1.00 95.25 99 SER A N 1
ATOM 777 C CA . SER A 1 99 ? -12.824 5.415 6.623 1.00 95.25 99 SER A CA 1
ATOM 778 C C . SER A 1 99 ? -12.371 5.221 8.072 1.00 95.25 99 SER A C 1
ATOM 780 O O . SER A 1 99 ? -11.833 6.141 8.681 1.00 95.25 99 SER A O 1
ATOM 782 N N . ASP A 1 100 ? -12.547 4.027 8.636 1.00 95.31 100 ASP A N 1
ATOM 783 C CA . ASP A 1 100 ? -12.090 3.746 9.998 1.00 95.31 100 ASP A CA 1
ATOM 784 C C . ASP A 1 100 ? -10.551 3.685 10.101 1.00 95.31 100 ASP A C 1
ATOM 786 O O . ASP A 1 100 ? -9.983 4.124 11.100 1.00 95.31 100 ASP A O 1
ATOM 790 N N . ILE A 1 101 ? -9.862 3.197 9.062 1.00 94.81 101 ILE A N 1
ATOM 791 C CA . ILE A 1 101 ? -8.396 3.254 8.958 1.00 94.81 101 ILE A CA 1
ATOM 792 C C . ILE A 1 101 ? -7.924 4.710 8.882 1.00 94.81 101 ILE A C 1
ATOM 794 O O . ILE A 1 101 ? -7.012 5.074 9.618 1.00 94.81 101 ILE A O 1
ATOM 798 N N . GLN A 1 102 ? -8.555 5.544 8.049 1.00 95.19 102 GLN A N 1
ATOM 799 C CA . GLN A 1 102 ? -8.242 6.973 7.934 1.00 95.19 102 GLN A CA 1
ATOM 800 C C . GLN A 1 102 ? -8.350 7.674 9.289 1.00 95.19 102 GLN A C 1
ATOM 802 O O . GLN A 1 102 ? -7.382 8.291 9.718 1.00 95.19 102 GLN A O 1
ATOM 807 N N . LYS A 1 103 ? -9.467 7.508 10.008 1.00 92.88 103 LYS A N 1
ATOM 808 C CA . LYS A 1 103 ? -9.650 8.102 11.346 1.00 92.88 103 LYS A CA 1
ATOM 809 C C . LYS A 1 103 ? -8.589 7.635 12.333 1.00 92.88 103 LYS A C 1
ATOM 811 O O . LYS A 1 103 ? -8.101 8.421 13.139 1.00 92.88 103 LYS A O 1
ATOM 816 N N . SER A 1 104 ? -8.233 6.348 12.277 1.00 91.19 104 SER A N 1
ATOM 817 C CA . SER A 1 104 ? -7.155 5.821 13.109 1.00 91.19 104 SER A CA 1
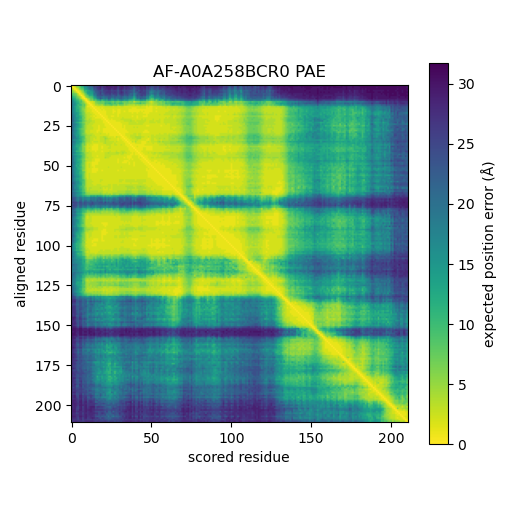ATOM 818 C C . SER A 1 104 ? -5.826 6.501 12.782 1.00 91.19 104 SER A C 1
ATOM 820 O O . SER A 1 104 ? -5.082 6.794 13.707 1.00 91.19 104 SER A O 1
ATOM 822 N N . LEU A 1 105 ? -5.514 6.738 11.505 1.00 90.75 105 LEU A N 1
ATOM 823 C CA . LEU A 1 105 ? -4.281 7.404 11.078 1.00 90.75 105 LEU A CA 1
ATOM 824 C C . LEU A 1 105 ? -4.263 8.885 11.456 1.00 90.75 105 LEU A C 1
ATOM 826 O O . LEU A 1 105 ? -3.271 9.347 12.009 1.00 90.75 105 LEU A O 1
ATOM 830 N N . GLU A 1 106 ? -5.364 9.596 11.239 1.00 89.75 106 GLU A N 1
ATOM 831 C CA . GLU A 1 106 ? -5.533 11.003 11.615 1.00 89.75 106 GLU A CA 1
ATOM 832 C C . GLU A 1 106 ? -5.271 11.216 13.118 1.00 89.75 106 GLU A C 1
ATOM 834 O O . GLU A 1 106 ? -4.518 12.112 13.494 1.00 89.75 106 GLU A O 1
ATOM 839 N N . GLU A 1 107 ? -5.776 10.329 13.991 1.00 84.00 107 GLU A N 1
ATOM 840 C CA . GLU A 1 107 ? -5.504 10.385 15.440 1.00 84.00 107 GLU A CA 1
ATOM 841 C C . GLU A 1 107 ? -3.998 10.294 15.759 1.00 84.00 107 GLU A C 1
ATOM 843 O O . GLU A 1 107 ? -3.515 10.964 16.674 1.00 84.00 107 GLU A O 1
ATOM 848 N N . TYR A 1 108 ? -3.245 9.479 15.014 1.00 79.69 108 TYR A N 1
ATOM 849 C CA . TYR A 1 108 ? -1.803 9.301 15.221 1.00 79.69 108 TYR A CA 1
ATOM 850 C C . TYR A 1 108 ? -0.945 10.393 14.568 1.00 79.69 108 TYR A C 1
ATOM 852 O O . TYR A 1 108 ? 0.183 10.606 15.016 1.00 79.69 108 TYR A O 1
ATOM 860 N N . HIS A 1 109 ? -1.457 11.061 13.533 1.00 78.94 109 HIS A N 1
ATOM 861 C CA . HIS A 1 109 ? -0.713 12.004 12.691 1.00 78.94 109 HIS A CA 1
ATOM 862 C C . HIS A 1 109 ? -1.159 13.468 12.846 1.00 78.94 109 HIS A C 1
ATOM 864 O O . HIS A 1 109 ? -0.645 14.345 12.150 1.00 78.94 109 HIS A O 1
ATOM 870 N N . VAL A 1 110 ? -2.068 13.760 13.782 1.00 75.38 110 VAL A N 1
ATOM 871 C CA . VAL A 1 110 ? -2.510 15.130 14.056 1.00 75.38 110 VAL A CA 1
ATOM 872 C C . VAL A 1 110 ? -1.343 16.016 14.512 1.00 75.38 110 VAL A C 1
ATOM 874 O O . VAL A 1 110 ? -0.736 15.811 15.567 1.00 75.38 110 VAL A O 1
ATOM 877 N N . ASP A 1 111 ? -1.059 17.060 13.736 1.00 77.69 111 ASP A N 1
ATOM 878 C CA . ASP A 1 111 ? -0.183 18.148 14.156 1.00 77.69 111 ASP A CA 1
ATOM 879 C C . ASP A 1 111 ? -1.052 19.241 14.788 1.00 77.69 111 ASP A C 1
ATOM 881 O O . ASP A 1 111 ? -1.735 20.012 14.113 1.00 77.69 111 ASP A O 1
ATOM 885 N N . MET A 1 112 ? -1.052 19.292 16.123 1.00 73.06 112 MET A N 1
ATOM 886 C CA . MET A 1 112 ? -1.870 20.247 16.875 1.00 73.06 112 MET A CA 1
ATOM 887 C C . MET A 1 112 ? -1.557 21.712 16.548 1.00 73.06 112 MET A C 1
ATOM 889 O O . MET A 1 112 ? -2.452 22.546 16.685 1.00 73.06 112 MET A O 1
ATOM 893 N N . GLU A 1 113 ? -0.326 22.050 16.155 1.00 74.00 113 GLU A N 1
ATOM 894 C CA . GLU A 1 113 ? 0.023 23.426 15.794 1.00 74.00 113 GLU A CA 1
ATOM 895 C C . GLU A 1 113 ? -0.558 23.776 14.420 1.00 74.00 113 GLU A C 1
ATOM 897 O O . GLU A 1 113 ? -1.176 24.832 14.268 1.00 74.00 113 GLU A O 1
ATOM 902 N N . MET A 1 114 ? -0.439 22.873 13.442 1.00 72.94 114 MET A N 1
ATOM 903 C CA . MET A 1 114 ? -1.027 23.061 12.110 1.00 72.94 114 MET A CA 1
ATOM 904 C C . MET A 1 114 ? -2.556 23.081 12.141 1.00 72.94 114 MET A C 1
ATOM 906 O O . MET A 1 114 ? -3.165 24.013 11.611 1.00 72.94 114 MET A O 1
ATOM 910 N N . ALA A 1 115 ? -3.176 22.149 12.866 1.00 72.94 115 ALA A N 1
ATOM 911 C CA . ALA A 1 115 ? -4.626 22.100 13.027 1.00 72.94 115 ALA A CA 1
ATOM 912 C C . ALA A 1 115 ? -5.179 23.384 13.680 1.00 72.94 115 ALA A C 1
ATOM 914 O O . ALA A 1 115 ? -6.225 23.897 13.280 1.00 72.94 115 ALA A O 1
ATOM 915 N N . GLN A 1 116 ? -4.462 23.966 14.651 1.00 77.12 116 GLN A N 1
ATOM 916 C CA . GLN A 1 116 ? -4.840 25.253 15.257 1.00 77.12 116 GLN A CA 1
ATOM 917 C C . GLN A 1 116 ? -4.718 26.437 14.293 1.00 77.12 116 GLN A C 1
ATOM 919 O O . GLN A 1 116 ? -5.453 27.418 14.434 1.00 77.12 116 GLN A O 1
ATOM 924 N N . MET A 1 117 ? -3.809 26.356 13.321 1.00 77.56 117 MET A N 1
ATOM 925 C CA . MET A 1 117 ? -3.671 27.343 12.248 1.00 77.56 117 MET A CA 1
ATOM 926 C C . MET A 1 117 ? -4.685 27.134 11.111 1.00 77.56 117 MET A C 1
ATOM 928 O O . MET A 1 117 ? -4.752 27.970 10.211 1.00 77.56 117 MET A O 1
ATOM 932 N N . GLY A 1 118 ? -5.502 26.074 11.173 1.00 74.50 118 GLY A N 1
ATOM 933 C CA . GLY A 1 118 ? -6.439 25.701 10.113 1.00 74.50 118 GLY A CA 1
ATOM 934 C C . GLY A 1 118 ? -5.745 25.155 8.866 1.00 74.50 118 GLY A C 1
ATOM 935 O O . GLY A 1 118 ? -6.324 25.206 7.785 1.00 74.50 118 GLY A O 1
ATOM 936 N N . GLU A 1 119 ? -4.504 24.690 9.012 1.00 78.12 119 GLU A N 1
ATOM 937 C CA . GLU A 1 119 ? -3.752 24.027 7.952 1.00 78.12 119 GLU A CA 1
ATOM 938 C C . GLU A 1 119 ? -4.089 22.533 7.953 1.00 78.12 119 GLU A C 1
ATOM 940 O O . GLU A 1 119 ? -4.193 21.906 9.009 1.00 78.12 119 GLU A O 1
ATOM 945 N N . GLU A 1 120 ? -4.231 21.970 6.757 1.00 77.12 120 GLU A N 1
ATOM 946 C CA . GLU A 1 120 ? -4.446 20.538 6.550 1.00 77.12 120 GLU A CA 1
ATOM 947 C C . GLU A 1 120 ? -3.265 19.735 7.134 1.00 77.12 120 GLU A C 1
ATOM 949 O O . GLU A 1 120 ? -2.096 20.037 6.846 1.00 77.12 120 GLU A O 1
ATOM 954 N N . CYS A 1 121 ? -3.548 18.676 7.893 1.00 84.31 121 CYS A N 1
ATOM 955 C CA . CYS A 1 121 ? -2.600 17.712 8.463 1.00 84.31 121 CYS A CA 1
ATOM 956 C C . CYS A 1 121 ? -2.590 16.375 7.685 1.00 84.31 121 CYS A C 1
ATOM 958 O O . CYS A 1 121 ? -3.275 16.194 6.672 1.00 84.31 121 CYS A O 1
ATOM 960 N N . GLU A 1 122 ? -1.680 15.470 8.051 1.00 86.62 122 GLU A N 1
ATOM 961 C CA . GLU A 1 122 ? -1.573 14.159 7.406 1.00 86.62 122 GLU A CA 1
ATOM 962 C C . GLU A 1 122 ? -2.799 13.297 7.712 1.00 86.62 122 GLU A C 1
ATOM 964 O O . GLU A 1 122 ? -3.209 13.169 8.861 1.00 86.62 122 GLU A O 1
ATOM 969 N N . PHE A 1 123 ? -3.335 12.664 6.667 1.00 90.31 123 PHE A N 1
ATOM 970 C CA . PHE A 1 123 ? -4.542 11.844 6.721 1.00 90.31 123 PHE A CA 1
ATOM 971 C C . PHE A 1 123 ? -5.807 12.568 7.192 1.00 90.31 123 PHE A C 1
ATOM 973 O O . PHE A 1 123 ? -6.776 11.886 7.513 1.00 90.31 123 PHE A O 1
ATOM 980 N N . ASP A 1 124 ? -5.847 13.903 7.178 1.00 89.44 124 ASP A N 1
ATOM 981 C CA . ASP A 1 124 ? -7.080 14.660 7.426 1.00 89.44 124 ASP A CA 1
ATOM 982 C C . ASP A 1 124 ? -8.212 14.168 6.524 1.00 89.44 124 ASP A C 1
ATOM 984 O O . ASP A 1 124 ? -7.977 13.805 5.369 1.00 89.44 124 ASP A O 1
ATOM 988 N N . ALA A 1 125 ? -9.450 14.194 7.016 1.00 88.06 125 ALA A N 1
ATOM 989 C CA . ALA A 1 125 ? -10.606 13.712 6.254 1.00 88.06 125 ALA A CA 1
ATOM 990 C C . ALA A 1 125 ? -10.773 14.389 4.875 1.00 88.06 125 ALA A C 1
ATOM 992 O O . ALA A 1 125 ? -11.282 13.767 3.944 1.00 88.06 125 ALA A O 1
ATOM 993 N N . ASP A 1 126 ? -10.309 15.635 4.741 1.00 87.69 126 ASP A N 1
ATOM 994 C CA . ASP A 1 126 ? -10.356 16.423 3.503 1.00 87.69 126 ASP A CA 1
ATOM 995 C C . ASP A 1 126 ? -9.047 16.353 2.685 1.00 87.69 126 ASP A C 1
ATOM 997 O O . ASP A 1 126 ? -8.898 17.049 1.678 1.00 87.69 126 ASP A O 1
ATOM 1001 N N . SER A 1 127 ? -8.084 15.523 3.101 1.00 91.12 127 SER A N 1
ATOM 1002 C CA . SER A 1 127 ? -6.792 15.386 2.429 1.00 91.12 127 SER A CA 1
ATOM 1003 C C . SER A 1 127 ? -6.849 14.520 1.176 1.00 91.12 127 SER A C 1
ATOM 1005 O O . SER A 1 127 ? -7.668 13.608 1.050 1.00 91.12 127 SER A O 1
ATOM 1007 N N . TYR A 1 128 ? -5.943 14.802 0.235 1.00 93.00 128 TYR A N 1
ATOM 1008 C CA . TYR A 1 128 ? -5.806 14.049 -1.012 1.00 93.00 128 TYR A CA 1
ATOM 1009 C C . TYR A 1 128 ? -4.391 13.526 -1.184 1.00 93.00 128 TYR A C 1
ATOM 1011 O O . TYR A 1 128 ? -3.399 14.200 -0.879 1.00 93.00 128 TYR A O 1
ATOM 1019 N N . TYR A 1 129 ? -4.308 12.328 -1.750 1.00 93.44 129 TYR A N 1
ATOM 1020 C CA . TYR A 1 129 ? -3.065 11.618 -1.979 1.00 93.44 129 TYR A CA 1
ATOM 1021 C C . TYR A 1 129 ? -2.962 11.178 -3.430 1.00 93.44 129 TYR A C 1
ATOM 1023 O O . TYR A 1 129 ? -3.906 10.678 -4.035 1.00 93.44 129 TYR A O 1
ATOM 1031 N N . ALA A 1 130 ? -1.767 11.340 -3.985 1.00 91.12 130 ALA A N 1
ATOM 1032 C CA . ALA A 1 130 ? -1.413 10.797 -5.284 1.00 91.12 130 ALA A CA 1
ATOM 1033 C C . ALA A 1 130 ? -0.309 9.756 -5.113 1.00 91.12 130 ALA A C 1
ATOM 1035 O O . ALA A 1 130 ? 0.599 9.907 -4.288 1.00 91.12 130 ALA A O 1
ATOM 1036 N N . GLN A 1 131 ? -0.371 8.697 -5.916 1.00 90.06 131 GLN A N 1
ATOM 1037 C CA . GLN A 1 131 ? 0.688 7.703 -5.950 1.00 90.06 131 GLN A CA 1
ATOM 1038 C C . GLN A 1 131 ? 1.955 8.326 -6.548 1.00 90.06 131 GLN A C 1
ATOM 1040 O O . GLN A 1 131 ? 1.923 9.016 -7.573 1.00 90.06 131 GLN A O 1
ATOM 1045 N N . LYS A 1 132 ? 3.099 8.076 -5.915 1.00 87.12 132 LYS A N 1
ATOM 1046 C CA . LYS A 1 132 ? 4.414 8.394 -6.460 1.00 87.12 132 LYS A CA 1
ATOM 1047 C C . LYS A 1 132 ? 4.578 7.608 -7.756 1.00 87.12 132 LYS A C 1
ATOM 1049 O O . LYS A 1 132 ? 4.665 6.382 -7.756 1.00 87.12 132 LYS A O 1
ATOM 1054 N N . GLY A 1 133 ? 4.617 8.324 -8.874 1.00 74.50 133 GLY A N 1
ATOM 1055 C CA . GLY A 1 133 ? 4.994 7.724 -10.144 1.00 74.50 133 GLY A CA 1
ATOM 1056 C C . GLY A 1 133 ? 6.420 7.176 -10.079 1.00 74.50 133 GLY A C 1
ATOM 1057 O O . GLY A 1 133 ? 7.263 7.675 -9.331 1.00 74.50 133 GLY A O 1
ATOM 1058 N N . VAL A 1 134 ? 6.713 6.174 -10.903 1.00 67.81 134 VAL A N 1
ATOM 1059 C CA . VAL A 1 134 ? 8.101 5.766 -11.132 1.00 67.81 134 VAL A CA 1
ATOM 1060 C C . VAL A 1 134 ? 8.791 6.908 -11.882 1.00 67.81 134 VAL A C 1
ATOM 1062 O O . VAL A 1 134 ? 8.367 7.257 -12.986 1.00 67.81 134 VAL A O 1
ATOM 1065 N N . ASP A 1 135 ? 9.838 7.512 -11.310 1.00 65.75 135 ASP A N 1
ATOM 1066 C CA . ASP A 1 135 ? 10.661 8.468 -12.058 1.00 65.75 135 ASP A CA 1
ATOM 1067 C C . ASP A 1 135 ? 11.488 7.710 -13.103 1.00 65.75 135 ASP A C 1
ATOM 1069 O O . ASP A 1 135 ? 12.569 7.177 -12.842 1.00 65.75 135 ASP A O 1
ATOM 1073 N N . LEU A 1 136 ? 10.928 7.619 -14.307 1.00 69.56 136 LEU A N 1
ATOM 1074 C CA . LEU A 1 136 ? 11.525 6.905 -15.427 1.00 69.56 136 LEU A CA 1
ATOM 1075 C C . LEU A 1 136 ? 12.554 7.745 -16.184 1.00 69.56 136 LEU A C 1
ATOM 1077 O O . LEU A 1 136 ? 13.228 7.194 -17.045 1.00 69.56 136 LEU A O 1
ATOM 1081 N N . ARG A 1 137 ? 12.720 9.045 -15.896 1.00 74.25 137 ARG A N 1
ATOM 1082 C CA . ARG A 1 137 ? 13.526 9.945 -16.749 1.00 74.25 137 ARG A CA 1
ATOM 1083 C C . ARG A 1 137 ? 14.972 9.478 -16.874 1.00 74.25 137 ARG A C 1
ATOM 1085 O O . ARG A 1 137 ? 15.499 9.360 -17.976 1.00 74.25 137 ARG A O 1
ATOM 1092 N N . ASN A 1 138 ? 15.586 9.137 -15.744 1.00 72.81 138 ASN A N 1
ATOM 1093 C CA . ASN A 1 138 ? 16.954 8.624 -15.711 1.00 72.81 138 ASN A CA 1
ATOM 1094 C C . ASN A 1 138 ? 17.069 7.272 -16.445 1.00 72.81 138 ASN A C 1
ATOM 1096 O O . ASN A 1 138 ? 18.024 7.029 -17.181 1.00 72.81 138 ASN A O 1
ATOM 1100 N N . TRP A 1 139 ? 16.063 6.404 -16.309 1.00 75.81 139 TRP A N 1
ATOM 1101 C CA . TRP A 1 139 ? 16.013 5.123 -17.017 1.00 75.81 139 TRP A CA 1
ATOM 1102 C C . TRP A 1 139 ? 15.832 5.290 -18.526 1.00 75.81 139 TRP A C 1
ATOM 1104 O O . TRP A 1 139 ? 16.487 4.598 -19.305 1.00 75.81 139 TRP A O 1
ATOM 1114 N N . GLU A 1 140 ? 14.981 6.218 -18.956 1.00 79.19 140 GLU A N 1
ATOM 1115 C CA . GLU A 1 140 ? 14.764 6.542 -20.363 1.00 79.19 140 GLU A CA 1
ATOM 1116 C C . GLU A 1 140 ? 16.041 7.069 -21.017 1.00 79.19 140 GLU A C 1
ATOM 1118 O O . GLU A 1 140 ? 16.387 6.628 -22.117 1.00 79.19 140 GLU A O 1
ATOM 1123 N N . GLU A 1 141 ? 16.772 7.954 -20.333 1.00 80.69 141 GLU A N 1
ATOM 1124 C CA . GLU A 1 141 ? 18.066 8.468 -20.786 1.00 80.69 141 GLU A CA 1
ATOM 1125 C C . GLU A 1 141 ? 19.104 7.345 -20.908 1.00 80.69 141 GLU A C 1
ATOM 1127 O O . GLU A 1 141 ? 19.670 7.146 -21.991 1.00 80.69 141 GLU A O 1
ATOM 1132 N N . GLN A 1 142 ? 19.287 6.536 -19.858 1.00 78.75 142 GLN A N 1
ATOM 1133 C CA . GLN A 1 142 ? 20.210 5.393 -19.873 1.00 78.75 142 GLN A CA 1
ATOM 1134 C C . GLN A 1 142 ? 19.855 4.371 -20.963 1.00 78.75 142 GLN A C 1
ATOM 1136 O O . GLN A 1 142 ? 20.736 3.841 -21.650 1.00 78.75 142 GLN A O 1
ATOM 1141 N N . TRP A 1 143 ? 18.564 4.124 -21.189 1.00 81.75 143 TRP A N 1
ATOM 1142 C CA . TRP A 1 143 ? 18.086 3.244 -22.252 1.00 81.75 143 TRP A CA 1
ATOM 1143 C C . TRP A 1 143 ? 18.361 3.815 -23.648 1.00 81.75 143 TRP A C 1
ATOM 1145 O O . TRP A 1 143 ? 18.752 3.088 -24.572 1.00 81.75 143 TRP A O 1
ATOM 1155 N N . LEU A 1 144 ? 18.195 5.127 -23.829 1.00 81.75 144 LEU A N 1
ATOM 1156 C CA . LEU A 1 144 ? 18.527 5.813 -25.076 1.00 81.75 144 LEU A CA 1
ATOM 1157 C C . LEU A 1 144 ? 20.024 5.727 -25.381 1.00 81.75 144 LEU A C 1
ATOM 1159 O O . LEU A 1 144 ? 20.395 5.436 -26.525 1.00 81.75 144 LEU A O 1
ATOM 1163 N N . GLU A 1 145 ? 20.874 5.928 -24.376 1.00 78.44 145 GLU A N 1
ATOM 1164 C CA . GLU A 1 145 ? 22.328 5.786 -24.483 1.00 78.44 145 GLU A CA 1
ATOM 1165 C C . GLU A 1 145 ? 22.747 4.347 -24.801 1.00 78.44 145 GLU A C 1
ATOM 1167 O O . GLU A 1 145 ? 23.556 4.115 -25.710 1.00 78.44 145 GLU A O 1
ATOM 1172 N N . LEU A 1 146 ? 22.143 3.362 -24.132 1.00 78.06 146 LEU A N 1
ATOM 1173 C CA . LEU A 1 146 ? 22.312 1.943 -24.435 1.00 78.06 146 LEU A CA 1
ATOM 1174 C C . LEU A 1 146 ? 21.960 1.653 -25.901 1.00 78.06 146 LEU A C 1
ATOM 1176 O O . LEU A 1 146 ? 22.757 1.086 -26.652 1.00 78.06 146 LEU A O 1
ATOM 1180 N N . ARG A 1 147 ? 20.779 2.090 -26.348 1.00 81.75 147 ARG A N 1
ATOM 1181 C CA . ARG A 1 147 ? 20.309 1.885 -27.724 1.00 81.75 147 ARG A CA 1
ATOM 1182 C C . ARG A 1 147 ? 21.242 2.537 -28.743 1.00 81.75 147 ARG A C 1
ATOM 1184 O O . ARG A 1 147 ? 21.531 1.939 -29.781 1.00 81.75 147 ARG A O 1
ATOM 1191 N N . ASN A 1 148 ? 21.708 3.754 -28.470 1.00 77.12 148 ASN A N 1
ATOM 1192 C CA . ASN A 1 148 ? 22.626 4.475 -29.349 1.00 77.12 148 ASN A CA 1
ATOM 1193 C C . ASN A 1 148 ? 23.997 3.795 -29.403 1.00 77.12 148 ASN A C 1
ATOM 1195 O O . ASN A 1 148 ? 24.552 3.624 -30.490 1.00 77.12 148 ASN A O 1
ATOM 1199 N N . SER A 1 149 ? 24.524 3.347 -28.266 1.00 74.44 149 SER A N 1
ATOM 1200 C CA . SER A 1 149 ? 25.820 2.668 -28.198 1.00 74.44 149 SER A CA 1
ATOM 1201 C C . SER A 1 149 ? 25.800 1.300 -28.894 1.00 74.44 149 SER A C 1
ATOM 1203 O O . SER A 1 149 ? 26.723 1.006 -29.651 1.00 74.44 149 SER A O 1
ATOM 1205 N N . LEU A 1 150 ? 24.721 0.515 -28.771 1.00 74.56 150 LEU A N 1
ATOM 1206 C CA . LEU A 1 150 ? 24.536 -0.738 -29.525 1.00 74.56 150 LEU A CA 1
ATOM 1207 C C . LEU A 1 150 ? 24.427 -0.523 -31.046 1.00 74.56 150 LEU A C 1
ATOM 1209 O O . LEU A 1 150 ? 24.865 -1.372 -31.822 1.00 74.56 150 LEU A O 1
ATOM 1213 N N . LYS A 1 151 ? 23.845 0.602 -31.486 1.00 73.62 151 LYS A N 1
ATOM 1214 C CA . LYS A 1 151 ? 23.723 0.949 -32.915 1.00 73.62 151 LYS A CA 1
ATOM 1215 C C . LYS A 1 151 ? 25.023 1.474 -33.527 1.00 73.62 151 LYS A C 1
ATOM 1217 O O . LYS A 1 151 ? 25.229 1.300 -34.725 1.00 73.62 151 LYS A O 1
ATOM 1222 N N . THR A 1 152 ? 25.861 2.148 -32.740 1.00 69.00 152 THR A N 1
ATOM 1223 C CA . THR A 1 152 ? 26.999 2.938 -33.254 1.00 69.00 152 THR A CA 1
ATOM 1224 C C . THR A 1 152 ? 28.372 2.357 -32.931 1.00 69.00 152 THR A C 1
ATOM 1226 O O . THR A 1 152 ? 29.344 2.728 -33.588 1.00 69.00 152 THR A O 1
ATOM 1229 N N . ARG A 1 153 ? 28.489 1.447 -31.954 1.00 58.22 153 ARG A N 1
ATOM 1230 C CA . ARG A 1 153 ? 29.774 0.884 -31.508 1.00 58.22 153 ARG A CA 1
ATOM 1231 C C . ARG A 1 153 ? 29.852 -0.633 -31.711 1.00 58.22 153 ARG A C 1
ATOM 1233 O O . ARG A 1 153 ? 28.851 -1.316 -31.905 1.00 58.22 153 ARG A O 1
ATOM 1240 N N . SER A 1 154 ? 31.087 -1.143 -31.716 1.00 56.69 154 SER A N 1
ATOM 1241 C CA . SER A 1 154 ? 31.431 -2.557 -31.917 1.00 56.69 154 SER A CA 1
ATOM 1242 C C . SER A 1 154 ? 30.578 -3.492 -31.054 1.00 56.69 154 SER A C 1
ATOM 1244 O O . SER A 1 154 ? 30.518 -3.343 -29.836 1.00 56.69 154 SER A O 1
ATOM 1246 N N . ARG A 1 155 ? 29.979 -4.500 -31.701 1.00 57.41 155 ARG A N 1
ATOM 1247 C CA . ARG A 1 155 ? 29.089 -5.528 -31.127 1.00 57.41 155 ARG A CA 1
ATOM 1248 C C . ARG A 1 155 ? 29.704 -6.363 -29.998 1.00 57.41 155 ARG A C 1
ATOM 1250 O O . ARG A 1 155 ? 28.986 -7.169 -29.421 1.00 57.41 155 ARG A O 1
ATOM 1257 N N . PHE A 1 156 ? 31.004 -6.237 -29.730 1.00 52.81 156 PHE A N 1
ATOM 1258 C CA . PHE A 1 156 ? 31.712 -7.228 -28.927 1.00 52.81 156 PHE A CA 1
ATOM 1259 C C . PHE A 1 156 ? 31.897 -6.896 -27.450 1.00 52.81 156 PHE A C 1
ATOM 1261 O O . PHE A 1 156 ? 31.836 -7.830 -26.672 1.00 52.81 156 PHE A O 1
ATOM 1268 N N . PHE A 1 157 ? 32.043 -5.642 -27.019 1.00 56.88 157 PHE A N 1
ATOM 1269 C CA . PHE A 1 157 ? 32.158 -5.335 -25.584 1.00 56.88 157 PHE A CA 1
ATOM 1270 C C . PHE A 1 157 ? 31.730 -3.899 -25.315 1.00 56.88 157 PHE A C 1
ATOM 1272 O O . PHE A 1 157 ? 32.532 -2.967 -25.345 1.00 56.88 157 PHE A O 1
ATOM 1279 N N . ASN A 1 158 ? 30.436 -3.717 -25.077 1.00 67.94 158 ASN A N 1
ATOM 1280 C CA . ASN A 1 158 ? 29.905 -2.446 -24.622 1.00 67.94 158 ASN A CA 1
ATOM 1281 C C . ASN A 1 158 ? 29.777 -2.490 -23.096 1.00 67.94 158 ASN A C 1
ATOM 1283 O O . ASN A 1 158 ? 28.753 -2.903 -22.563 1.00 67.94 158 ASN A O 1
ATOM 1287 N N . SER A 1 159 ? 30.840 -2.100 -22.393 1.00 72.62 159 SER A N 1
ATOM 1288 C CA . SER A 1 159 ? 30.872 -2.084 -20.924 1.00 72.62 159 SER A 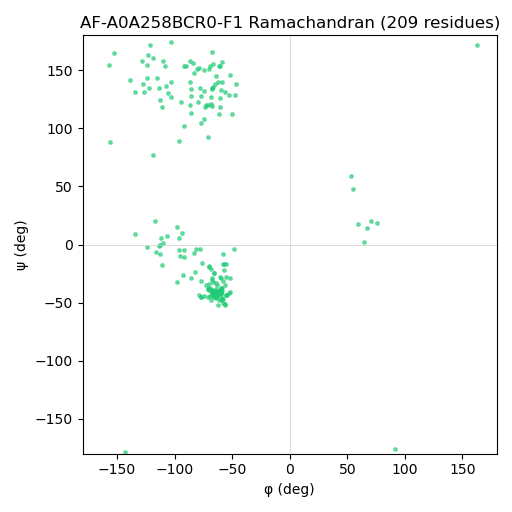CA 1
ATOM 1289 C C . SER A 1 159 ? 29.809 -1.169 -20.311 1.00 72.62 159 SER A C 1
ATOM 1291 O O . SER A 1 159 ? 29.328 -1.444 -19.219 1.00 72.62 159 SER A O 1
ATOM 1293 N N . GLN A 1 160 ? 29.397 -0.115 -21.022 1.00 71.06 160 GLN A N 1
ATOM 1294 C CA .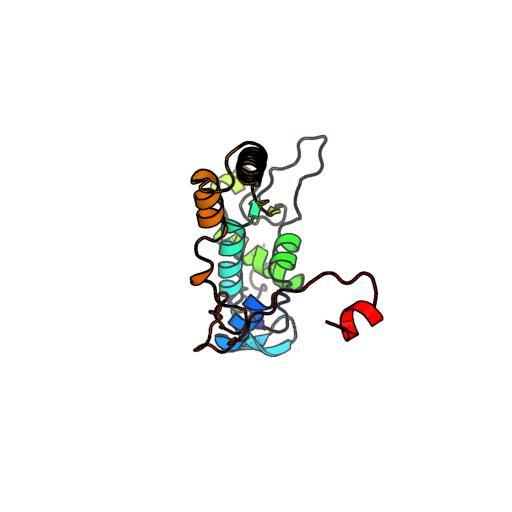 GLN A 1 160 ? 28.282 0.737 -20.612 1.00 71.06 160 GLN A CA 1
ATOM 1295 C C . GLN A 1 160 ? 26.950 -0.016 -20.707 1.00 71.06 160 GLN A C 1
ATOM 1297 O O . GLN A 1 160 ? 26.126 0.089 -19.808 1.00 71.06 160 GLN A O 1
ATOM 1302 N N . ALA A 1 161 ? 26.765 -0.834 -21.749 1.00 71.44 161 ALA A N 1
ATOM 1303 C CA . ALA A 1 161 ? 25.574 -1.666 -21.878 1.00 71.44 161 ALA A CA 1
ATOM 1304 C C . ALA A 1 161 ? 25.462 -2.726 -20.783 1.00 71.44 161 ALA A C 1
ATOM 1306 O O . ALA A 1 161 ? 24.372 -2.967 -20.279 1.00 71.44 161 ALA A O 1
ATOM 1307 N N . VAL A 1 162 ? 26.590 -3.344 -20.424 1.00 77.62 162 VAL A N 1
ATOM 1308 C CA . VAL A 1 162 ? 26.640 -4.336 -19.346 1.00 77.62 162 VAL A CA 1
ATOM 1309 C C . VAL A 1 162 ? 26.228 -3.700 -18.022 1.00 77.62 162 VAL A C 1
ATOM 1311 O O . VAL A 1 162 ? 25.333 -4.231 -17.387 1.00 77.62 162 VAL A O 1
ATOM 1314 N N . LYS A 1 163 ? 26.768 -2.525 -17.671 1.00 81.38 163 LYS A N 1
ATOM 1315 C CA . LYS A 1 163 ? 26.393 -1.821 -16.433 1.00 81.38 163 LYS A CA 1
ATOM 1316 C C . LYS A 1 163 ? 24.906 -1.491 -16.352 1.00 81.38 163 LYS A C 1
ATOM 1318 O O . LYS A 1 163 ? 24.286 -1.766 -15.340 1.00 81.38 163 LYS A O 1
ATOM 1323 N N . VAL A 1 164 ? 24.323 -0.954 -17.427 1.00 77.75 164 VAL A N 1
ATOM 1324 C CA . VAL A 1 164 ? 22.883 -0.639 -17.452 1.00 77.75 164 VAL A CA 1
ATOM 1325 C C . VAL A 1 164 ? 22.041 -1.906 -17.263 1.00 77.75 164 VAL A C 1
ATOM 1327 O O . VAL A 1 164 ? 21.041 -1.877 -16.556 1.00 77.75 164 VAL A O 1
ATOM 1330 N N . LEU A 1 165 ? 22.441 -3.029 -17.870 1.00 79.31 165 LEU A N 1
ATOM 1331 C CA . LEU A 1 165 ? 21.747 -4.308 -17.695 1.00 79.31 165 LEU A CA 1
ATOM 1332 C C . LEU A 1 165 ? 21.959 -4.907 -16.298 1.00 79.31 165 LEU A C 1
ATOM 1334 O O . LEU A 1 165 ? 21.018 -5.469 -15.751 1.00 79.31 165 LEU A O 1
ATOM 1338 N N . GLU A 1 166 ? 23.157 -4.788 -15.726 1.00 83.31 166 GLU A N 1
ATOM 1339 C CA . GLU A 1 166 ? 23.462 -5.209 -14.353 1.00 83.31 166 GLU A CA 1
ATOM 1340 C C . GLU A 1 166 ? 22.646 -4.409 -13.339 1.00 83.31 166 GLU A C 1
ATOM 1342 O O . GLU A 1 166 ? 22.056 -5.007 -12.449 1.00 83.31 166 GLU A O 1
ATOM 1347 N N . ASP A 1 167 ? 22.549 -3.088 -13.507 1.00 82.12 167 ASP A N 1
ATOM 1348 C CA . ASP A 1 167 ? 21.745 -2.223 -12.643 1.00 82.12 167 ASP A CA 1
ATOM 1349 C C . ASP A 1 167 ? 20.238 -2.485 -12.819 1.00 82.12 167 ASP A C 1
ATOM 1351 O O . ASP A 1 167 ? 19.498 -2.493 -11.839 1.00 82.12 167 ASP A O 1
ATOM 1355 N N . MET A 1 168 ? 19.767 -2.744 -14.046 1.00 79.56 168 MET A N 1
ATOM 1356 C CA . MET A 1 168 ? 18.353 -3.049 -14.322 1.00 79.56 168 MET A CA 1
ATOM 1357 C C . MET A 1 168 ? 17.926 -4.422 -13.789 1.00 79.56 168 MET A C 1
ATOM 1359 O O . MET A 1 168 ? 16.800 -4.585 -13.326 1.00 79.56 168 MET A O 1
ATOM 1363 N N . LEU A 1 169 ? 18.799 -5.424 -13.899 1.00 82.75 169 LEU A N 1
ATOM 1364 C CA . LEU A 1 169 ? 18.551 -6.790 -13.426 1.00 82.75 169 LEU A CA 1
ATOM 1365 C C . LEU A 1 169 ? 19.077 -7.010 -12.007 1.00 82.75 169 LEU A C 1
ATOM 1367 O O . LEU A 1 169 ? 19.140 -8.151 -11.538 1.00 82.75 169 LEU A O 1
ATOM 1371 N N . LYS A 1 170 ? 19.478 -5.931 -11.337 1.00 82.94 170 LYS A N 1
ATOM 1372 C CA . LYS A 1 170 ? 20.036 -5.990 -10.001 1.00 82.94 170 LYS A CA 1
ATOM 1373 C C . LYS A 1 170 ? 19.029 -6.624 -9.052 1.00 82.94 170 LYS A C 1
ATOM 1375 O O . LYS A 1 170 ? 17.827 -6.393 -9.153 1.00 82.94 170 LYS A O 1
ATOM 1380 N N . ASP A 1 171 ? 19.542 -7.460 -8.160 1.00 81.56 171 ASP A N 1
ATOM 1381 C CA . ASP A 1 171 ? 18.780 -8.144 -7.117 1.00 81.56 171 ASP A CA 1
ATOM 1382 C C . ASP A 1 171 ? 17.728 -9.144 -7.636 1.00 81.56 171 ASP A C 1
ATOM 1384 O O . ASP A 1 171 ? 17.084 -9.810 -6.826 1.00 81.56 171 ASP A O 1
ATOM 1388 N N . LEU A 1 172 ? 17.609 -9.359 -8.956 1.00 82.69 172 LEU A N 1
ATOM 1389 C CA . LEU A 1 172 ? 16.669 -10.324 -9.545 1.00 82.69 172 LEU A CA 1
ATOM 1390 C C . LEU A 1 172 ? 16.895 -11.752 -9.026 1.00 82.69 172 LEU A C 1
ATOM 1392 O O . LEU A 1 172 ? 15.955 -12.528 -8.887 1.00 82.69 172 LEU A O 1
ATOM 1396 N N . GLU A 1 173 ? 18.144 -12.085 -8.710 1.00 77.25 173 GLU A N 1
ATOM 1397 C CA . GLU A 1 173 ? 18.543 -13.357 -8.102 1.00 77.25 173 GLU A CA 1
ATOM 1398 C C . GLU A 1 173 ? 18.052 -13.537 -6.656 1.00 77.25 173 GLU A C 1
ATOM 1400 O O . GLU A 1 173 ? 17.933 -14.666 -6.190 1.00 77.25 173 GLU A O 1
ATOM 1405 N N . SER A 1 174 ? 17.730 -12.444 -5.959 1.00 77.62 174 SER A N 1
ATOM 1406 C CA . SER A 1 174 ? 17.220 -12.456 -4.582 1.00 77.62 174 SER A CA 1
ATOM 1407 C C . SER A 1 174 ? 15.692 -12.409 -4.493 1.00 77.62 174 SER A C 1
ATOM 1409 O O . SER A 1 174 ? 15.131 -12.603 -3.413 1.00 77.62 174 SER A O 1
ATOM 1411 N N . LEU A 1 175 ? 15.013 -12.157 -5.617 1.00 78.44 175 LEU A N 1
ATOM 1412 C CA . LEU A 1 175 ? 13.563 -12.029 -5.667 1.00 78.44 175 LEU A CA 1
ATOM 1413 C C . LEU A 1 175 ? 12.905 -13.409 -5.845 1.00 78.44 175 LEU A C 1
ATOM 1415 O O . LEU A 1 175 ? 13.143 -14.085 -6.851 1.00 78.44 175 LEU A O 1
ATOM 1419 N N . PRO A 1 176 ? 12.046 -13.843 -4.907 1.00 76.62 176 PRO A N 1
ATOM 1420 C CA . PRO A 1 176 ? 11.246 -15.043 -5.090 1.00 76.62 176 PRO A CA 1
ATOM 1421 C C . PRO A 1 176 ? 10.010 -14.750 -5.948 1.00 76.62 176 PRO A C 1
ATOM 1423 O O . PRO A 1 176 ? 9.434 -13.662 -5.919 1.00 76.62 176 PRO A O 1
ATOM 1426 N N . THR A 1 177 ? 9.534 -15.757 -6.674 1.00 76.00 177 THR A N 1
ATOM 1427 C CA . THR A 1 177 ? 8.186 -15.738 -7.251 1.00 76.00 177 THR A CA 1
ATOM 1428 C C . THR A 1 177 ? 7.125 -15.805 -6.144 1.00 76.00 177 THR A C 1
ATOM 1430 O O . THR A 1 177 ? 7.406 -16.186 -5.008 1.00 76.00 177 THR A O 1
ATOM 1433 N N . HIS A 1 178 ? 5.863 -15.508 -6.478 1.00 66.69 178 HIS A N 1
ATOM 1434 C CA . HIS A 1 178 ? 4.730 -15.594 -5.538 1.00 66.69 178 HIS A CA 1
ATOM 1435 C C . HIS A 1 178 ? 4.622 -16.957 -4.819 1.00 66.69 178 HIS A C 1
ATOM 1437 O O . HIS A 1 178 ? 4.139 -17.042 -3.694 1.00 66.69 178 HIS A O 1
ATOM 1443 N N . ASP A 1 179 ? 5.075 -18.038 -5.455 1.00 74.12 179 ASP A N 1
ATOM 1444 C CA . ASP A 1 179 ? 5.103 -19.389 -4.890 1.00 74.12 179 ASP A CA 1
ATOM 1445 C C . ASP A 1 179 ? 6.467 -19.808 -4.311 1.00 74.12 179 ASP A C 1
ATOM 1447 O O . ASP A 1 179 ? 6.685 -20.988 -4.039 1.00 74.12 179 ASP A O 1
ATOM 1451 N N . GLY A 1 180 ? 7.372 -18.851 -4.088 1.00 74.62 180 GLY A N 1
ATOM 1452 C CA . GLY A 1 180 ? 8.649 -19.055 -3.402 1.00 74.62 180 GLY A CA 1
ATOM 1453 C C . GLY A 1 180 ? 9.721 -19.749 -4.238 1.00 74.62 180 GLY A C 1
ATOM 1454 O O . GLY A 1 180 ? 10.655 -20.309 -3.670 1.00 74.62 180 GLY A O 1
ATOM 1455 N N . ARG A 1 181 ? 9.583 -19.763 -5.568 1.00 77.00 181 ARG A N 1
ATOM 1456 C CA . ARG A 1 181 ? 10.590 -20.316 -6.481 1.00 77.00 181 ARG A CA 1
ATOM 1457 C C . ARG A 1 181 ? 11.550 -19.219 -6.927 1.00 77.00 181 ARG A C 1
ATOM 1459 O O . ARG A 1 181 ? 11.178 -18.053 -7.011 1.00 77.00 181 ARG A O 1
ATOM 1466 N N . ASP A 1 182 ? 12.762 -19.617 -7.282 1.00 78.88 182 ASP A N 1
ATOM 1467 C CA . ASP A 1 182 ? 13.744 -18.685 -7.828 1.00 78.88 182 ASP A CA 1
ATOM 1468 C C . ASP A 1 182 ? 13.296 -18.168 -9.204 1.00 78.88 182 ASP A C 1
ATOM 1470 O O . ASP A 1 182 ? 12.851 -18.939 -10.068 1.00 78.88 182 ASP A O 1
ATOM 1474 N N . LEU A 1 183 ? 13.437 -16.855 -9.406 1.00 81.25 183 LEU A N 1
ATOM 1475 C CA . LEU A 1 183 ? 13.165 -16.173 -10.675 1.00 81.25 183 LEU A CA 1
ATOM 1476 C C . LEU A 1 183 ? 14.165 -16.573 -11.771 1.00 81.25 183 LEU A C 1
ATOM 1478 O O . LEU A 1 183 ? 13.816 -16.618 -12.953 1.00 81.25 183 LEU A O 1
ATOM 1482 N N . ILE A 1 184 ? 15.398 -16.908 -11.382 1.00 82.75 184 ILE A N 1
ATOM 1483 C CA . ILE A 1 184 ? 16.473 -17.313 -12.288 1.00 82.75 184 ILE A CA 1
ATOM 1484 C C . ILE A 1 184 ? 16.639 -18.831 -12.227 1.00 82.75 184 ILE A C 1
ATOM 1486 O O . ILE A 1 184 ? 16.831 -19.409 -11.163 1.00 82.75 184 ILE A O 1
ATOM 1490 N N . ARG A 1 185 ? 16.598 -19.490 -13.390 1.00 80.25 185 ARG A N 1
ATOM 1491 C CA . ARG A 1 185 ? 16.828 -20.935 -13.509 1.00 80.25 185 ARG A CA 1
ATOM 1492 C C . ARG A 1 185 ? 17.985 -21.236 -14.447 1.00 80.25 185 ARG A C 1
ATOM 1494 O O . ARG A 1 185 ? 18.052 -20.704 -15.553 1.00 80.25 185 ARG A O 1
ATOM 1501 N N . SER A 1 186 ? 18.865 -22.140 -14.030 1.00 83.31 186 SER A N 1
ATOM 1502 C CA . SER A 1 186 ? 19.968 -22.616 -14.863 1.00 83.31 186 SER A CA 1
ATOM 1503 C C . SER A 1 186 ? 19.483 -23.644 -15.890 1.00 83.31 186 SER A C 1
ATOM 1505 O O . SER A 1 186 ? 18.746 -24.577 -15.564 1.00 83.31 186 SER A O 1
ATOM 1507 N N . ALA A 1 187 ? 19.931 -23.503 -17.136 1.00 86.88 187 ALA A N 1
ATOM 1508 C CA . ALA A 1 187 ? 19.715 -24.469 -18.211 1.00 86.88 187 ALA A CA 1
ATOM 1509 C C . ALA A 1 187 ? 21.054 -25.094 -18.628 1.00 86.88 187 ALA A C 1
ATOM 1511 O O . ALA A 1 187 ? 22.040 -24.377 -18.803 1.00 86.88 187 ALA A O 1
ATOM 1512 N N . GLY A 1 188 ? 21.097 -26.415 -18.793 1.00 83.94 188 GLY A N 1
ATOM 1513 C CA . GLY A 1 188 ? 22.298 -27.148 -19.185 1.00 83.94 188 GLY A CA 1
ATOM 1514 C C . GLY A 1 188 ? 22.202 -28.648 -18.895 1.00 83.94 188 GLY A C 1
ATOM 1515 O O . GLY A 1 188 ? 21.263 -29.073 -18.231 1.00 83.94 188 GLY A O 1
ATOM 1516 N N . PRO A 1 189 ? 23.170 -29.460 -19.359 1.00 81.31 189 PRO A N 1
ATOM 1517 C CA . PRO A 1 189 ? 23.108 -30.930 -19.329 1.00 81.31 189 PRO A CA 1
ATOM 1518 C C . PRO A 1 189 ? 22.864 -31.571 -17.951 1.00 81.31 189 PRO A C 1
ATOM 1520 O O . PRO A 1 189 ? 22.478 -32.733 -17.890 1.00 81.31 189 PRO A O 1
ATOM 1523 N N . GLU A 1 190 ? 23.073 -30.821 -16.868 1.00 86.00 190 GLU A N 1
ATOM 1524 C CA . GLU A 1 190 ? 22.900 -31.252 -15.474 1.00 86.00 190 GLU A CA 1
ATOM 1525 C C . GLU A 1 190 ? 21.806 -30.458 -14.736 1.00 86.00 190 GLU A C 1
ATOM 1527 O O . GLU A 1 190 ? 21.792 -30.399 -13.509 1.00 86.00 190 GLU A O 1
ATOM 1532 N N . THR A 1 191 ? 20.893 -29.814 -15.467 1.00 87.12 191 THR A N 1
ATOM 1533 C CA . THR A 1 191 ? 19.776 -29.060 -14.886 1.00 87.12 191 THR A CA 1
ATOM 1534 C C . THR A 1 191 ? 18.428 -29.591 -15.366 1.00 87.12 191 THR A C 1
ATOM 1536 O O . THR A 1 191 ? 18.351 -30.394 -16.297 1.00 87.12 191 THR A O 1
ATOM 1539 N N . ASP A 1 192 ? 17.342 -29.093 -14.768 1.00 83.38 192 ASP A N 1
ATOM 1540 C CA . ASP A 1 192 ? 15.961 -29.403 -15.172 1.00 83.38 192 ASP A CA 1
ATOM 1541 C C . ASP A 1 192 ? 15.660 -29.055 -16.646 1.00 83.38 192 ASP A C 1
ATOM 1543 O O . ASP A 1 192 ? 14.682 -29.541 -17.218 1.00 83.38 192 ASP A O 1
ATOM 1547 N N . PHE A 1 193 ? 16.500 -28.226 -17.279 1.00 82.00 193 PHE A N 1
ATOM 1548 C CA . PHE A 1 193 ? 16.406 -27.846 -18.688 1.00 82.00 193 PHE A CA 1
ATOM 1549 C C . PHE A 1 193 ? 17.672 -28.283 -19.449 1.00 82.00 193 PHE A C 1
ATOM 1551 O O . PHE A 1 193 ? 18.522 -27.444 -19.763 1.00 82.00 193 PHE A O 1
ATOM 1558 N N . PRO A 1 194 ? 17.806 -29.580 -19.792 1.00 84.06 194 PRO A N 1
ATOM 1559 C CA . PRO A 1 194 ? 19.022 -30.128 -20.400 1.00 84.06 194 PRO A CA 1
ATOM 1560 C C . PRO A 1 194 ? 19.269 -29.661 -21.835 1.00 84.06 194 PRO A C 1
ATOM 1562 O O . PRO A 1 194 ? 20.392 -29.737 -22.342 1.00 84.06 194 PRO A O 1
ATOM 1565 N N . HIS A 1 195 ? 18.224 -29.177 -22.508 1.00 83.06 195 HIS A N 1
ATOM 1566 C CA . HIS A 1 195 ? 18.269 -28.812 -23.915 1.00 83.06 195 HIS A CA 1
ATOM 1567 C C . HIS A 1 195 ? 17.601 -27.462 -24.154 1.00 83.06 195 HIS A C 1
ATOM 1569 O O . HIS A 1 195 ? 16.464 -27.228 -23.747 1.00 83.06 195 HIS A O 1
ATOM 1575 N N . LEU A 1 196 ? 18.302 -26.593 -24.880 1.00 80.56 196 LEU A N 1
ATOM 1576 C CA . LEU A 1 196 ? 17.762 -25.346 -25.405 1.00 80.56 196 LEU A CA 1
ATOM 1577 C C . LEU A 1 196 ? 17.668 -25.460 -26.921 1.00 80.56 196 LEU A C 1
ATOM 1579 O O . LEU A 1 196 ? 18.672 -25.626 -27.616 1.00 80.56 196 LEU A O 1
ATOM 1583 N N . TYR A 1 197 ? 16.452 -25.354 -27.442 1.00 78.56 197 TYR A N 1
ATOM 1584 C CA . TYR A 1 197 ? 16.216 -25.344 -28.877 1.00 78.56 197 TYR A CA 1
ATOM 1585 C C . TYR A 1 197 ? 16.153 -23.901 -29.358 1.00 78.56 197 TYR A C 1
ATOM 1587 O O . TYR A 1 197 ? 15.324 -23.109 -28.912 1.00 78.56 197 TYR A O 1
ATOM 1595 N N . ARG A 1 198 ? 17.017 -23.544 -30.309 1.00 79.31 198 ARG A N 1
ATOM 1596 C CA . ARG A 1 198 ? 16.911 -22.254 -30.990 1.00 79.31 198 ARG A CA 1
ATOM 1597 C C . ARG A 1 198 ? 15.749 -22.315 -31.977 1.00 79.31 198 ARG A C 1
ATOM 1599 O O . ARG A 1 198 ? 15.873 -22.945 -33.028 1.00 79.31 198 ARG A O 1
ATOM 1606 N N . ALA A 1 199 ? 14.653 -21.628 -31.661 1.00 73.88 199 ALA A N 1
ATOM 1607 C CA . ALA A 1 199 ? 13.539 -21.473 -32.588 1.00 73.88 199 ALA A CA 1
ATOM 1608 C C . ALA A 1 199 ? 14.029 -20.845 -33.905 1.00 73.88 199 ALA A C 1
ATOM 1610 O O . ALA A 1 199 ? 14.751 -19.843 -33.911 1.00 73.88 199 ALA A O 1
ATOM 1611 N N . ARG A 1 200 ? 13.650 -21.454 -35.030 1.00 77.75 200 ARG A N 1
ATOM 1612 C CA . ARG A 1 200 ? 13.823 -20.882 -36.367 1.00 77.75 200 ARG A CA 1
ATOM 1613 C C . ARG A 1 200 ? 12.457 -20.453 -36.872 1.00 77.75 200 ARG A C 1
ATOM 1615 O O . ARG A 1 200 ? 11.481 -21.179 -36.714 1.00 77.75 200 ARG A O 1
ATOM 1622 N N . THR A 1 201 ? 12.385 -19.274 -37.474 1.00 80.75 201 THR A N 1
ATOM 1623 C CA . THR A 1 201 ? 11.151 -18.808 -38.101 1.00 80.75 201 THR A CA 1
ATOM 1624 C C . THR A 1 201 ? 10.928 -19.602 -39.381 1.00 80.75 201 THR A C 1
ATOM 1626 O O . THR A 1 201 ? 11.755 -19.558 -40.291 1.00 80.75 201 THR A O 1
ATOM 1629 N N . PHE A 1 202 ? 9.808 -20.313 -39.464 1.00 80.06 202 PHE A N 1
ATOM 1630 C CA . PHE A 1 202 ? 9.382 -20.989 -40.683 1.00 80.06 202 PHE A CA 1
ATOM 1631 C C . PHE A 1 202 ? 8.229 -20.209 -41.298 1.00 80.06 202 PHE A C 1
ATOM 1633 O O . PHE A 1 202 ? 7.260 -19.881 -40.621 1.00 80.06 202 PHE A O 1
ATOM 1640 N N . GLN A 1 203 ? 8.324 -19.921 -42.594 1.00 82.25 203 GLN A N 1
ATOM 1641 C CA . GLN A 1 203 ? 7.276 -19.192 -43.316 1.00 82.25 203 GLN A CA 1
ATOM 1642 C C . GLN A 1 203 ? 6.067 -20.077 -43.668 1.00 82.25 203 GLN A C 1
ATOM 1644 O O . GLN A 1 203 ? 5.086 -19.589 -44.219 1.00 82.25 203 GLN A O 1
ATOM 1649 N N . SER A 1 204 ? 6.119 -21.383 -43.374 1.00 86.06 204 SER A N 1
ATOM 1650 C CA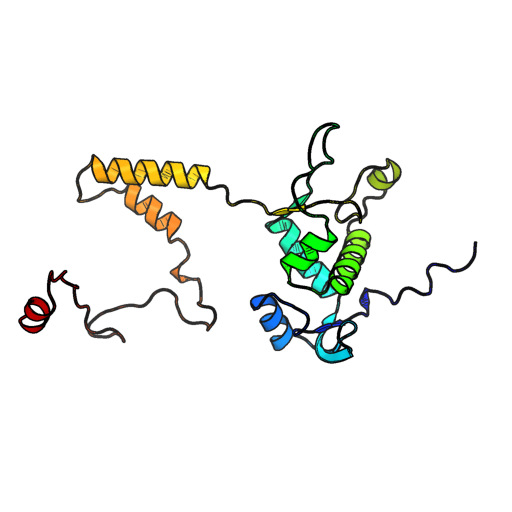 . SER A 1 204 ? 5.000 -22.303 -43.580 1.00 86.06 204 SER A CA 1
ATOM 1651 C C . SER A 1 204 ? 5.092 -23.544 -42.682 1.00 86.06 204 SER A C 1
ATOM 1653 O O . SER A 1 204 ? 6.179 -23.969 -42.2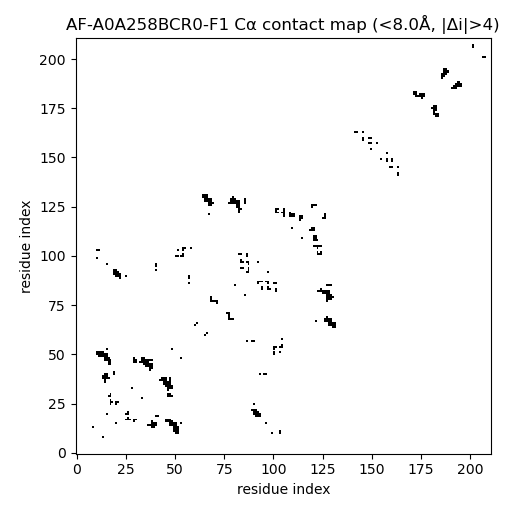87 1.00 86.06 204 SER A O 1
ATOM 1655 N N . ILE A 1 205 ? 3.940 -24.160 -42.395 1.00 80.69 205 ILE A N 1
ATOM 1656 C CA . ILE A 1 205 ? 3.847 -25.410 -41.622 1.00 80.69 205 ILE A CA 1
ATOM 1657 C C . ILE A 1 205 ? 4.575 -26.585 -42.314 1.00 80.69 205 ILE A C 1
ATOM 1659 O O . ILE A 1 205 ? 5.244 -27.343 -41.613 1.00 80.69 205 ILE A O 1
ATOM 1663 N N . PRO A 1 206 ? 4.516 -26.768 -43.651 1.00 86.44 206 PRO A N 1
ATOM 1664 C CA . PRO A 1 206 ? 5.309 -27.800 -44.321 1.00 86.44 206 PRO A CA 1
ATOM 1665 C C . PRO A 1 206 ? 6.822 -27.626 -44.135 1.00 86.44 206 PRO A C 1
ATOM 1667 O O . PRO A 1 206 ? 7.511 -28.613 -43.896 1.00 86.44 206 PRO A O 1
ATOM 1670 N N . ALA A 1 207 ? 7.334 -26.389 -44.177 1.00 78.44 207 ALA A N 1
ATOM 1671 C CA . ALA A 1 207 ? 8.755 -26.110 -43.952 1.00 78.44 207 ALA A CA 1
ATOM 1672 C C . ALA A 1 207 ? 9.192 -26.411 -42.509 1.00 78.44 207 ALA A C 1
ATOM 1674 O O . ALA A 1 207 ? 10.320 -26.844 -42.301 1.00 78.44 207 ALA A O 1
ATOM 1675 N N . LEU A 1 208 ? 8.294 -26.227 -41.534 1.00 80.19 208 LEU A N 1
ATOM 1676 C CA . LEU A 1 208 ? 8.520 -26.630 -40.144 1.00 80.19 208 LEU A CA 1
ATOM 1677 C C . LEU A 1 208 ? 8.583 -28.158 -39.993 1.00 80.19 208 LEU A C 1
ATOM 1679 O O . LEU A 1 208 ? 9.430 -28.659 -39.270 1.00 80.19 208 LEU A O 1
ATOM 1683 N N . LYS A 1 209 ? 7.703 -28.905 -40.672 1.00 81.38 209 LYS A N 1
ATOM 1684 C CA . LYS A 1 209 ? 7.652 -30.378 -40.570 1.00 81.38 209 LYS A CA 1
ATOM 1685 C C . LYS A 1 209 ? 8.848 -31.092 -41.212 1.00 81.38 209 LYS A C 1
ATOM 1687 O O . LYS A 1 209 ? 9.043 -32.272 -40.949 1.00 81.38 209 LYS A O 1
ATOM 1692 N N . ALA A 1 210 ? 9.585 -30.410 -42.086 1.00 76.88 210 ALA A N 1
ATOM 1693 C CA . ALA A 1 210 ? 10.734 -30.960 -42.805 1.00 76.88 210 ALA A CA 1
ATOM 1694 C C . ALA A 1 210 ? 12.093 -30.656 -42.140 1.00 76.88 210 ALA A C 1
ATOM 1696 O O . ALA A 1 210 ? 13.116 -31.109 -42.654 1.00 76.88 210 ALA A O 1
ATOM 1697 N N . ALA A 1 211 ? 12.109 -29.861 -41.065 1.00 67.62 211 ALA A N 1
ATOM 1698 C CA . ALA A 1 211 ? 13.307 -29.440 -40.336 1.00 67.62 211 ALA A CA 1
ATOM 1699 C C . ALA A 1 211 ? 13.538 -30.285 -39.080 1.00 67.62 211 ALA A C 1
ATOM 1701 O O . ALA A 1 211 ? 14.727 -30.452 -38.727 1.00 67.62 211 ALA A O 1
#

Solvent-accessible surface area (backbone atoms only — not comparable to full-atom values): 12436 Å² total; per-residue (Å²): 140,77,87,85,76,82,81,64,75,61,59,65,76,35,26,48,30,34,81,58,34,56,35,66,69,60,22,49,51,24,62,73,71,31,49,82,40,63,14,74,86,79,72,45,79,36,34,16,40,44,34,51,60,50,31,54,55,49,50,53,50,40,68,75,44,36,43,75,45,70,82,50,60,103,85,55,82,55,64,53,38,48,40,44,59,43,47,13,63,74,38,35,38,49,67,71,57,16,45,52,32,36,54,56,43,21,72,76,42,63,43,68,69,44,52,74,70,71,41,91,49,55,56,32,91,89,29,29,32,29,72,60,70,82,83,48,66,68,56,54,51,54,49,49,50,40,55,50,46,66,74,74,44,72,90,81,75,54,66,69,48,50,50,56,50,49,65,70,54,52,67,45,83,74,41,62,41,100,85,68,43,71,68,66,79,74,70,34,85,90,39,99,36,53,72,85,81,81,85,74,93,58,99,42,70,71,62,54,77,75,108

Nearest PDB structures (foldseek):
  6owt-assembly1_M  TM=2.507E-01  e=8.793E+00  Mus musculus

Mean predicted aligned error: 12.69 Å